Protein 1IO2 (pdb70)

Organism: Thermococcus kodakarensis (strain ATCC BAA-918 / JCM 12380 / KOD1) (NCBI:txid69014)

B-factor: mean 21.93, std 8.32, range [9.02, 53.04]

Foldseek 3Di:
DKEKAKEWDDLAFQFFWIKIKMFIADPVLQVVLVVLVLLPCPPPDLVVLVVSLVVLVVGTPWMFMDTGALVNCQVDPDDSLVVVLLVNQVRQQVIPDHGQEYEY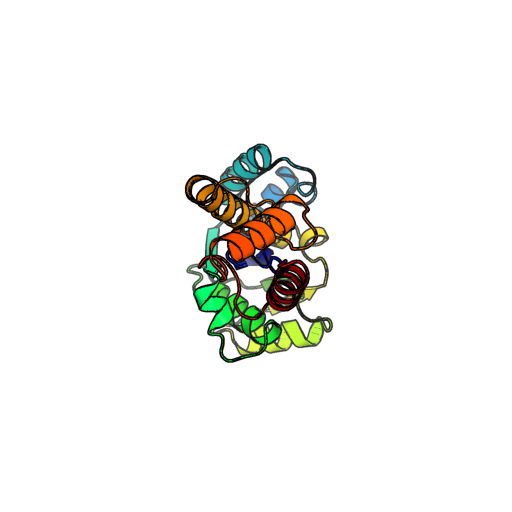AQPDPDQVVSQVSSCVSHPDHHHYGYYHCCLNPGSNNSSRVSNNHSVGQVRVVVVCVVQNQLDSRHCVGPSVLVSQLVVCLVVVDGDRRGNVPDPSNVVSSVVSVVPDD

Secondary structure (DSSP, 8-state):
-EEEEEEEE-SS-SBS-EEEEEEEEEGGGHHHHHHTTGGG-TT--HHHHHHHHHHHHTT-SEEEEEEE-HHHHHT-SS-HHHHHHHHHHHHHHH-SS--SEEEEE--SS-HHHHHHHHHHT-SS--EEEEETTHHHH-HHHHHHHHHHHHHHHHHHHHHHHHHS---SS-TTSHHHHHHHHHHHHHHSS--TTB-TT-HHHHHHHHHHHHH--

Nearest PDB structures (foldseek):
  1io2-assembly1_A  TM=1.005E+00  e=4.314E-44  Thermococcus kodakarensis KOD1
  2dfh-assembly1_A  TM=9.823E-01  e=6.594E-40  Thermococcus kodakarensis KOD1
  2dff-assembly1_A  TM=9.775E-01  e=8.800E-37  Thermococcus kodakarensis KOD1
  2dfe-assembly1_A  TM=9.301E-01  e=1.116E-36  Thermococcus kodakarensis KOD1
  1uax-assembly2_B  TM=9.636E-01  e=3.824E-30  Pyrococcus horikoshii OT3

Radius of gyration: 18.4 Å; Cα contacts (8 Å, |Δi|>4): 397; chains: 1; bounding box: 38×58×37 Å

Structure (mmCIF, N/CA/C/O backbone):
data_1IO2
#
_entry.id   1IO2
#
_cell.length_a   43.540
_cell.length_b   72.990
_cell.length_c   78.320
_cell.angle_alpha   90.00
_cell.angle_beta   90.00
_cell.angle_gamma   90.00
#
_symmetry.space_group_name_H-M   'P 21 21 21'
#
loop_
_entity.id
_entity.type
_entity.pdbx_description
1 polymer 'RIBONUCLEASE HII'
2 water water
#
loop_
_atom_site.group_PDB
_atom_site.id
_atom_site.type_symbol
_atom_site.label_atom_id
_atom_site.label_alt_id
_atom_site.label_comp_id
_atom_site.label_asym_id
_atom_site.label_entity_id
_atom_site.label_seq_id
_atom_site.pdbx_PDB_ins_code
_atom_site.Cartn_x
_atom_site.Cartn_y
_atom_site.Cartn_z
_atom_site.occupancy
_atom_site.B_iso_or_equiv
_atom_site.auth_seq_id
_atom_site.auth_comp_id
_atom_site.auth_asym_id
_atom_site.auth_atom_id
_atom_site.pdbx_PDB_model_num
ATOM 1 N N . MET A 1 1 ? -2.087 25.710 31.875 1.00 15.81 1 MET A N 1
ATOM 2 C CA . MET A 1 1 ? -1.760 24.700 32.920 1.00 15.74 1 MET A CA 1
ATOM 3 C C . MET A 1 1 ? -0.644 23.757 32.501 1.00 15.36 1 MET A C 1
ATOM 4 O O . MET A 1 1 ? -0.488 23.432 31.319 1.00 15.31 1 MET A O 1
ATOM 9 N N . LYS A 1 2 ? 0.133 23.317 33.484 1.00 14.77 2 LYS A N 1
ATOM 10 C CA . LYS A 1 2 ? 1.215 22.383 33.230 1.00 14.24 2 LYS A CA 1
ATOM 11 C C . LYS A 1 2 ? 0.735 21.037 33.758 1.00 13.76 2 LYS A C 1
ATOM 12 O O . LYS A 1 2 ? 0.294 20.925 34.912 1.00 13.72 2 LYS A O 1
ATOM 18 N N . ILE A 1 3 ? 0.801 20.022 32.907 1.00 12.99 3 ILE A N 1
ATOM 19 C CA . ILE A 1 3 ? 0.362 18.691 33.281 1.00 12.49 3 ILE A CA 1
ATOM 20 C C . ILE A 1 3 ? 1.554 17.751 33.369 1.00 12.19 3 ILE A C 1
ATOM 21 O O . ILE A 1 3 ? 2.386 17.709 32.468 1.00 12.10 3 ILE A O 1
ATOM 26 N N . ALA A 1 4 ? 1.635 16.996 34.458 1.00 11.79 4 ALA A N 1
ATOM 27 C CA . ALA A 1 4 ? 2.740 16.065 34.629 1.00 11.41 4 ALA A CA 1
ATOM 28 C C . ALA A 1 4 ? 2.279 14.613 34.627 1.00 11.25 4 ALA A C 1
ATOM 29 O O . ALA A 1 4 ? 1.146 14.303 34.999 1.00 11.06 4 ALA A O 1
ATOM 31 N N . GLY A 1 5 ? 3.172 13.737 34.182 1.00 11.15 5 GLY A N 1
ATOM 32 C CA . GLY A 1 5 ? 2.903 12.313 34.156 1.00 11.01 5 GLY A CA 1
ATOM 33 C C . GLY A 1 5 ? 4.118 11.672 34.802 1.00 11.10 5 GLY A C 1
ATOM 34 O O . GLY A 1 5 ? 5.227 12.178 34.661 1.00 10.84 5 GLY A O 1
ATOM 35 N N . ILE A 1 6 ? 3.928 10.581 35.528 1.00 11.18 6 ILE A N 1
ATOM 36 C CA . ILE A 1 6 ? 5.059 9.930 36.178 1.00 11.40 6 ILE A CA 1
ATOM 37 C C . ILE A 1 6 ? 4.812 8.439 36.248 1.00 11.64 6 ILE A C 1
ATOM 38 O O . ILE A 1 6 ? 3.721 7.997 36.613 1.00 11.48 6 ILE A O 1
ATOM 43 N N . ASP A 1 7 ? 5.829 7.667 35.874 1.00 12.13 7 ASP A N 1
ATOM 44 C CA . ASP A 1 7 ? 5.730 6.215 35.881 1.00 12.56 7 ASP A CA 1
ATOM 45 C C . ASP A 1 7 ? 7.065 5.589 36.251 1.00 12.84 7 ASP A C 1
ATOM 46 O O . ASP A 1 7 ? 8.054 6.289 36.479 1.00 12.63 7 ASP A O 1
ATOM 51 N N . GLU A 1 8 ? 7.090 4.263 36.271 1.00 13.15 8 GLU A N 1
ATOM 52 C CA . GLU A 1 8 ? 8.282 3.527 36.664 1.00 13.65 8 GLU A CA 1
ATOM 53 C C . GLU A 1 8 ? 8.542 2.316 35.786 1.00 13.72 8 GLU A C 1
ATOM 54 O O . GLU A 1 8 ? 7.608 1.688 35.283 1.00 13.78 8 GLU A O 1
ATOM 60 N N . ALA A 1 9 ? 9.820 1.992 35.619 1.00 13.71 9 ALA A N 1
ATOM 61 C CA . ALA A 1 9 ? 10.233 0.832 34.844 1.00 13.77 9 ALA A CA 1
ATOM 62 C C . ALA A 1 9 ? 11.250 0.087 35.698 1.00 13.75 9 ALA A C 1
ATOM 63 O O . ALA A 1 9 ? 11.996 0.704 36.464 1.00 13.73 9 ALA A O 1
ATOM 65 N N . GLY A 1 10 ? 11.267 -1.235 35.587 1.00 13.71 10 GLY A N 1
ATOM 66 C CA . GLY A 1 10 ? 12.213 -2.017 36.362 1.00 13.83 10 GLY A CA 1
ATOM 67 C C . GLY A 1 10 ? 11.765 -2.247 37.790 1.00 14.00 10 GLY A C 1
ATOM 68 O O . GLY A 1 10 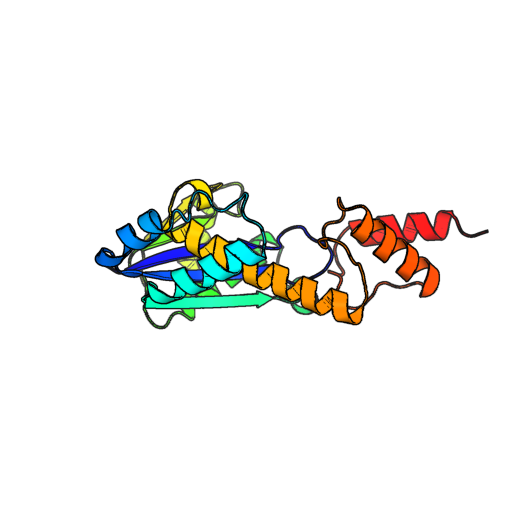? 12.555 -2.129 38.728 1.00 13.83 10 GLY A O 1
ATOM 69 N N . ARG A 1 11 ? 10.491 -2.581 37.968 1.00 14.14 11 ARG A N 1
ATOM 70 C CA . ARG A 1 11 ? 9.984 -2.824 39.304 1.00 14.40 11 ARG A CA 1
ATOM 71 C C . ARG A 1 11 ? 10.362 -4.205 39.828 1.00 14.28 11 ARG A C 1
ATOM 72 O O . ARG A 1 11 ? 10.926 -4.320 40.913 1.00 14.13 11 ARG A O 1
ATOM 80 N N . GLY A 1 12 ? 10.071 -5.242 39.045 1.00 14.19 12 GLY A N 1
ATOM 81 C CA . GLY A 1 12 ? 10.355 -6.598 39.480 1.00 14.20 12 GLY A CA 1
ATOM 82 C C . GLY A 1 12 ? 11.624 -7.320 39.046 1.00 14.20 12 GLY A C 1
ATOM 83 O O . GLY A 1 12 ? 11.816 -8.467 39.459 1.00 14.34 12 GLY A O 1
ATOM 84 N N . PRO A 1 13 ? 12.513 -6.714 38.240 1.00 14.07 13 PRO A N 1
ATOM 85 C CA . PRO A 1 13 ? 13.716 -7.465 37.856 1.00 13.92 13 PRO A CA 1
ATOM 86 C C . PRO A 1 13 ? 14.680 -7.658 39.029 1.00 13.85 13 PRO A C 1
ATOM 87 O O . PRO A 1 13 ? 14.690 -6.864 39.972 1.00 13.89 13 PRO A O 1
ATOM 91 N N . VAL A 1 14 ? 15.482 -8.718 38.971 1.00 13.72 14 VAL A N 1
ATOM 92 C CA . VAL A 1 14 ? 16.458 -8.995 40.021 1.00 13.65 14 VAL A CA 1
ATOM 93 C C . VAL A 1 14 ? 17.772 -8.281 39.681 1.00 13.58 14 VAL A C 1
ATOM 94 O O . VAL A 1 14 ? 18.584 -8.007 40.559 1.00 13.57 14 VAL A O 1
ATOM 98 N N . ILE A 1 15 ? 17.962 -7.973 38.400 1.00 13.47 15 ILE A N 1
ATOM 99 C CA . ILE A 1 15 ? 19.173 -7.281 37.945 1.00 13.34 15 ILE A CA 1
ATOM 100 C C . ILE A 1 15 ? 18.859 -5.870 37.458 1.00 13.19 15 ILE A C 1
ATOM 101 O O . ILE A 1 15 ? 17.831 -5.636 36.830 1.00 13.26 15 ILE A O 1
ATOM 106 N N . GLY A 1 16 ? 19.734 -4.921 37.756 1.00 13.10 16 GLY A N 1
ATOM 107 C CA . GLY A 1 16 ? 19.512 -3.583 37.247 1.00 12.79 16 GLY A CA 1
ATOM 108 C C . GLY A 1 16 ? 18.763 -2.563 38.070 1.00 12.49 16 GLY A C 1
ATOM 109 O O . GLY A 1 16 ? 18.170 -2.866 39.104 1.00 12.24 16 GLY A O 1
ATOM 110 N N . PRO A 1 17 ? 18.751 -1.318 37.582 1.00 12.39 17 PRO A N 1
ATOM 111 C CA . PRO A 1 17 ? 18.086 -0.211 38.256 1.00 12.31 17 PRO A CA 1
ATOM 112 C C . PRO A 1 17 ? 16.578 -0.169 38.073 1.00 12.07 17 PRO A C 1
ATOM 113 O O . PRO A 1 17 ? 16.006 -0.883 37.251 1.00 12.22 17 PRO A O 1
ATOM 117 N N . MET A 1 18 ? 15.953 0.665 38.887 1.00 11.96 18 MET A N 1
ATOM 118 C CA . MET A 1 18 ? 14.525 0.917 38.826 1.00 11.78 18 MET A CA 1
ATOM 119 C C . MET A 1 18 ? 14.585 2.349 38.335 1.00 11.62 18 MET A C 1
ATOM 120 O O . MET A 1 18 ? 15.378 3.141 38.845 1.00 11.65 18 MET A O 1
ATOM 125 N N . VAL A 1 19 ? 13.791 2.683 37.331 1.00 11.31 19 VAL A N 1
ATOM 126 C CA . VAL A 1 19 ? 13.815 4.040 36.806 1.00 10.96 19 VAL A CA 1
ATOM 127 C C . VAL A 1 19 ? 12.469 4.722 36.989 1.00 10.89 19 VAL A C 1
ATOM 128 O O . VAL A 1 19 ? 11.426 4.181 36.620 1.00 10.69 19 VAL A O 1
ATOM 132 N N . ILE A 1 20 ? 12.499 5.907 37.584 1.00 10.63 20 ILE A N 1
ATOM 133 C CA . ILE A 1 20 ? 11.280 6.671 37.789 1.00 10.59 20 ILE A CA 1
ATOM 134 C C . ILE A 1 20 ? 11.440 7.910 36.945 1.00 10.41 20 ILE A C 1
ATOM 135 O O . ILE A 1 20 ? 12.451 8.604 37.040 1.00 10.37 20 ILE A O 1
ATOM 140 N N . ALA A 1 21 ? 10.449 8.174 36.102 1.00 10.00 21 ALA A N 1
ATOM 141 C CA . ALA A 1 21 ? 10.514 9.320 35.213 1.00 9.79 21 ALA A CA 1
ATOM 142 C C . ALA A 1 21 ? 9.289 10.205 35.328 1.00 9.59 21 ALA A C 1
ATOM 143 O O . ALA A 1 21 ? 8.161 9.718 35.294 1.00 9.38 21 ALA A O 1
ATOM 145 N N . ALA A 1 22 ? 9.521 11.505 35.460 1.00 9.71 22 ALA A N 1
ATOM 146 C CA . ALA A 1 22 ? 8.436 12.477 35.557 1.00 9.99 22 ALA A CA 1
ATOM 147 C C . ALA A 1 22 ? 8.552 13.448 34.391 1.00 10.22 22 ALA A C 1
ATOM 148 O O . ALA A 1 22 ? 9.632 13.978 34.129 1.00 10.09 22 ALA A O 1
ATOM 150 N N . VAL A 1 23 ? 7.449 13.674 33.685 1.00 10.61 23 VAL A N 1
ATOM 151 C CA . VAL A 1 23 ? 7.465 14.605 32.563 1.00 11.08 23 VAL A CA 1
ATOM 152 C C . VAL A 1 23 ? 6.455 15.714 32.800 1.00 11.58 23 VAL A C 1
ATOM 153 O O . VAL A 1 23 ? 5.467 15.532 33.507 1.00 11.39 23 VAL A O 1
ATOM 157 N N . VAL A 1 24 ? 6.715 16.868 32.208 1.00 12.23 24 VAL A N 1
ATOM 158 C CA . VAL A 1 24 ? 5.811 17.998 32.342 1.00 12.92 24 VAL A CA 1
ATOM 159 C C . VAL A 1 24 ? 5.545 18.553 30.955 1.00 13.50 24 VAL A C 1
ATOM 160 O O . VAL A 1 24 ? 6.474 18.859 30.201 1.00 13.43 24 VAL A O 1
ATOM 164 N N . VAL A 1 25 ? 4.267 18.670 30.628 1.00 14.25 25 VAL A N 1
ATOM 165 C CA . VAL A 1 25 ? 3.847 19.178 29.335 1.00 15.11 25 VAL A CA 1
ATOM 166 C C . VAL A 1 25 ? 2.797 20.249 29.534 1.00 15.76 25 VAL A C 1
ATOM 167 O O . VAL A 1 25 ? 1.939 20.143 30.415 1.00 15.74 25 VAL A O 1
ATOM 171 N N . ASP A 1 26 ? 2.877 21.295 28.727 1.00 16.48 26 ASP A N 1
ATOM 172 C CA . ASP A 1 26 ? 1.889 22.348 28.809 1.00 17.39 26 ASP A CA 1
ATOM 173 C C . ASP A 1 26 ? 0.635 21.788 28.157 1.00 17.98 26 ASP A C 1
ATOM 174 O O . ASP A 1 26 ? 0.719 20.936 27.274 1.00 17.87 26 ASP A O 1
ATOM 179 N N . GLU A 1 27 ? -0.527 22.251 28.603 1.00 18.82 27 GLU A N 1
ATOM 180 C CA . GLU A 1 27 ? -1.792 21.789 28.044 1.00 19.75 27 GLU A CA 1
ATOM 181 C C . GLU A 1 27 ? -1.824 21.837 26.523 1.00 20.19 27 GLU A C 1
ATOM 182 O O . GLU A 1 27 ? -2.241 20.882 25.869 1.00 20.26 27 GLU A O 1
ATOM 188 N N . ASN A 1 28 ? -1.401 22.968 25.975 1.00 20.85 28 ASN A N 1
ATOM 189 C CA . ASN A 1 28 ? -1.401 23.178 24.533 1.00 21.45 28 ASN A CA 1
ATOM 190 C C . ASN A 1 28 ? -0.543 22.182 23.761 1.00 21.77 28 ASN A C 1
ATOM 191 O O . ASN A 1 28 ? -0.724 22.011 22.556 1.00 21.71 28 ASN A O 1
ATOM 196 N N . SER A 1 29 ? 0.388 21.528 24.450 1.00 21.98 29 SER A N 1
ATOM 197 C CA . SER A 1 29 ? 1.263 20.555 23.806 1.00 22.30 29 SER A CA 1
ATOM 198 C C . SER A 1 29 ? 0.790 19.114 23.980 1.00 22.52 29 SER A C 1
ATOM 199 O O . SER A 1 29 ? 1.392 18.190 23.437 1.00 22.55 29 SER A O 1
ATOM 202 N N . LEU A 1 30 ? -0.287 18.919 24.730 1.00 22.83 30 LEU A N 1
ATOM 203 C CA . LEU A 1 30 ? -0.816 17.577 24.943 1.00 23.20 30 LEU A CA 1
ATOM 204 C C . LEU A 1 30 ? -1.210 16.848 23.657 1.00 23.41 30 LEU A C 1
ATOM 205 O O . LEU A 1 30 ? -1.000 15.642 23.539 1.00 23.54 30 LEU A O 1
ATOM 210 N N . PRO A 1 31 ? -1.806 17.559 22.686 1.00 23.53 31 PRO A N 1
ATOM 211 C CA . PRO A 1 31 ? -2.189 16.871 21.447 1.00 23.68 31 PRO A CA 1
ATOM 212 C C . PRO A 1 31 ? -0.994 16.226 20.751 1.00 23.75 31 PRO A C 1
ATOM 213 O O . PRO A 1 31 ? -1.139 15.234 20.037 1.00 23.75 31 PRO A O 1
ATOM 217 N N . LYS A 1 32 ? 0.185 16.799 20.967 1.00 23.96 32 LYS A N 1
ATOM 218 C CA . LYS A 1 32 ? 1.412 16.284 20.369 1.00 24.14 32 LYS A CA 1
ATOM 219 C C . LYS A 1 32 ? 1.708 14.861 20.827 1.00 24.26 32 LYS A C 1
ATOM 220 O O . LYS A 1 32 ? 2.203 14.045 20.053 1.00 24.29 32 LYS A O 1
ATOM 226 N N . LEU A 1 33 ? 1.398 14.567 22.086 1.00 24.34 33 LEU A N 1
ATOM 227 C CA . LEU A 1 33 ? 1.634 13.240 22.635 1.00 24.51 33 LEU A CA 1
ATOM 228 C C . LEU A 1 33 ? 0.713 12.234 21.964 1.00 24.72 33 LEU A C 1
ATOM 229 O O . LEU A 1 33 ? 1.062 11.062 21.809 1.00 24.71 33 LEU A O 1
ATOM 234 N N . GLU A 1 34 ? -0.471 12.697 21.576 1.00 24.87 34 GLU A N 1
ATOM 235 C CA . GLU A 1 34 ? -1.428 11.836 20.900 1.00 25.06 34 GLU A CA 1
ATOM 236 C C . GLU A 1 34 ? -0.911 11.633 19.479 1.00 25.17 34 GLU A C 1
ATOM 237 O O . GLU A 1 34 ? -0.948 10.529 18.944 1.00 25.29 34 GLU A O 1
ATOM 239 N N . GLU A 1 35 ? -0.419 12.712 18.880 1.00 25.29 35 GLU A N 1
ATOM 240 C CA . GLU A 1 35 ? 0.138 12.664 17.531 1.00 25.33 35 GLU A CA 1
ATOM 241 C C . GLU A 1 35 ? 1.263 11.635 17.470 1.00 25.14 35 GLU A C 1
ATOM 242 O O . GLU A 1 35 ? 1.448 10.962 16.459 1.00 25.18 35 GLU A O 1
ATOM 248 N N . LEU A 1 36 ? 2.009 11.519 18.565 1.00 24.82 36 LEU A N 1
ATOM 249 C CA . LEU A 1 36 ? 3.113 10.573 18.647 1.00 24.47 36 LEU A CA 1
ATOM 250 C C . LEU A 1 36 ? 2.640 9.160 18.977 1.00 24.28 36 LEU A C 1
ATOM 251 O O . LEU A 1 36 ? 3.428 8.217 18.960 1.00 24.13 36 LEU A O 1
ATOM 256 N N . LYS A 1 37 ? 1.355 9.019 19.287 1.00 24.07 37 LYS A N 1
ATOM 257 C CA . LYS A 1 37 ? 0.786 7.716 19.605 1.00 24.01 37 LYS A CA 1
ATOM 258 C C . LYS A 1 37 ? 1.532 7.026 20.740 1.00 23.99 37 LYS A C 1
ATOM 259 O O . LYS A 1 37 ? 1.755 5.818 20.701 1.00 23.97 37 LYS A O 1
ATOM 261 N N . VAL A 1 38 ? 1.909 7.797 21.756 1.00 23.91 38 VAL A N 1
ATOM 262 C CA . VAL A 1 38 ? 2.629 7.254 22.901 1.00 23.87 38 VAL A CA 1
ATOM 263 C C . VAL A 1 38 ? 1.883 6.099 23.568 1.00 23.96 38 VAL A C 1
ATOM 264 O O . VAL A 1 38 ? 2.499 5.183 24.107 1.00 23.96 38 VAL A O 1
ATOM 268 N N . ARG A 1 39 ? 0.556 6.140 23.530 1.00 24.15 39 ARG A N 1
ATOM 269 C CA . ARG A 1 39 ? -0.250 5.092 24.148 1.00 24.30 39 ARG A CA 1
ATOM 270 C C . ARG A 1 39 ? -0.088 3.731 23.468 1.00 24.42 39 ARG A C 1
ATOM 271 O O . ARG A 1 39 ? -0.254 2.691 24.105 1.00 24.47 39 ARG A O 1
ATOM 273 N N . ASP A 1 40 ? 0.236 3.737 22.178 1.00 24.59 40 ASP A N 1
ATOM 274 C CA . ASP A 1 40 ? 0.413 2.493 21.427 1.00 24.63 40 ASP A CA 1
ATOM 275 C C . ASP A 1 40 ? 1.888 2.229 21.155 1.00 24.71 40 ASP A C 1
ATOM 276 O O . ASP A 1 40 ? 2.283 1.979 20.014 1.00 24.79 40 ASP A O 1
ATOM 278 N N . SER A 1 41 ? 2.698 2.271 22.209 1.00 24.54 41 SER A N 1
ATOM 279 C CA . SER A 1 41 ? 4.133 2.072 22.077 1.00 24.45 41 SER A CA 1
ATOM 280 C C . SER A 1 41 ? 4.658 0.841 22.808 1.00 24.31 41 SER A C 1
ATOM 281 O O . SER A 1 41 ? 5.859 0.579 22.804 1.00 24.36 41 SER A O 1
ATOM 284 N N . LYS A 1 42 ? 3.766 0.084 23.433 1.00 24.15 42 LYS A N 1
ATOM 285 C CA . LYS A 1 42 ? 4.176 -1.100 24.177 1.00 23.94 42 LYS A CA 1
ATOM 286 C C . LYS A 1 42 ? 4.786 -2.198 23.313 1.00 23.72 42 LYS A C 1
ATOM 287 O O . LYS A 1 42 ? 5.667 -2.929 23.763 1.00 23.62 42 LYS A O 1
ATOM 293 N N . LYS A 1 43 ? 4.330 -2.302 22.069 1.00 23.41 43 LYS A N 1
ATOM 294 C CA . LYS A 1 43 ? 4.828 -3.326 21.158 1.00 23.08 43 LYS A CA 1
ATOM 295 C C . LYS A 1 43 ? 6.092 -2.921 20.396 1.00 22.80 43 LYS A C 1
ATOM 296 O O . LYS A 1 43 ? 6.700 -3.749 19.719 1.00 22.81 43 LYS A O 1
ATOM 298 N N . LEU A 1 44 ? 6.487 -1.656 20.513 1.00 22.34 44 LEU A N 1
ATOM 299 C CA . LEU A 1 44 ? 7.662 -1.159 19.807 1.00 21.85 44 LEU A CA 1
ATOM 300 C C . LEU A 1 44 ? 8.956 -1.821 20.245 1.00 21.62 44 LEU A C 1
ATOM 301 O O . LEU A 1 44 ? 9.087 -2.265 21.385 1.00 21.64 44 LEU A O 1
ATOM 306 N N . THR A 1 45 ? 9.909 -1.891 19.320 1.00 21.26 45 THR A N 1
ATOM 307 C CA . THR A 1 45 ? 11.217 -2.457 19.608 1.00 20.92 45 THR A CA 1
ATOM 308 C C . THR A 1 45 ? 11.979 -1.351 20.333 1.00 20.79 45 THR A C 1
ATOM 309 O O . THR A 1 45 ? 11.647 -0.175 20.195 1.00 20.59 45 THR A O 1
ATOM 313 N N . PRO A 1 46 ? 13.009 -1.712 21.113 1.00 20.75 46 PRO A N 1
ATOM 314 C CA . PRO A 1 46 ? 13.784 -0.695 21.836 1.00 20.60 46 PRO A CA 1
ATOM 315 C C . PRO A 1 46 ? 14.347 0.427 20.956 1.00 20.44 46 PRO A C 1
ATOM 316 O O . PRO A 1 46 ? 14.402 1.582 21.380 1.00 20.28 46 PRO A O 1
ATOM 320 N N . LYS A 1 47 ? 14.763 0.095 19.736 1.00 20.16 47 LYS A N 1
ATOM 321 C CA . LYS A 1 47 ? 15.304 1.107 18.834 1.00 20.02 47 LYS A CA 1
ATOM 322 C C . LYS A 1 47 ? 14.227 2.084 18.359 1.00 19.81 47 LYS A C 1
ATOM 323 O O . LYS A 1 47 ? 14.471 3.286 18.244 1.00 19.64 47 LYS A O 1
ATOM 329 N N . ARG A 1 48 ? 13.032 1.575 18.088 1.00 19.67 48 ARG A N 1
ATOM 330 C CA . ARG A 1 48 ? 11.954 2.441 17.640 1.00 19.62 48 ARG A CA 1
ATOM 331 C C . ARG A 1 48 ? 11.505 3.322 18.804 1.00 19.49 48 ARG A C 1
ATOM 332 O O . ARG A 1 48 ? 11.190 4.495 18.618 1.00 19.26 48 ARG A O 1
ATOM 340 N N . ARG A 1 49 ? 11.485 2.760 20.007 1.00 19.34 49 ARG A N 1
ATOM 341 C CA . ARG A 1 49 ? 11.064 3.536 21.166 1.00 19.42 49 ARG A CA 1
ATOM 342 C C . ARG A 1 49 ? 12.092 4.613 21.476 1.00 19.19 49 ARG A C 1
ATOM 343 O O . ARG A 1 49 ? 11.740 5.685 21.948 1.00 19.15 49 ARG A O 1
ATOM 351 N N . GLU A 1 50 ? 13.363 4.332 21.203 1.00 18.97 50 GLU A N 1
ATOM 352 C CA . GLU A 1 50 ? 14.398 5.319 21.461 1.00 18.90 50 GLU A CA 1
ATOM 353 C C . GLU A 1 50 ? 14.113 6.529 20.570 1.00 18.66 50 GLU A C 1
ATOM 354 O O . GLU A 1 50 ? 14.290 7.675 20.986 1.00 18.51 50 GLU A O 1
ATOM 360 N N . LYS A 1 51 ? 13.658 6.272 19.344 1.00 18.30 51 LYS A N 1
ATOM 361 C CA . LYS A 1 51 ? 13.333 7.358 18.438 1.00 18.16 51 LYS A CA 1
ATOM 362 C C . LYS A 1 51 ? 12.136 8.116 18.998 1.00 17.99 51 LYS A C 1
ATOM 363 O O . LYS A 1 51 ? 12.109 9.344 18.971 1.00 17.97 51 LYS A O 1
ATOM 369 N N . LEU A 1 52 ? 11.153 7.379 19.509 1.00 17.82 52 LEU A N 1
ATOM 370 C CA . LEU A 1 52 ? 9.956 7.988 20.094 1.00 17.70 52 LEU A CA 1
ATOM 371 C C . LEU A 1 52 ? 10.412 8.839 21.288 1.00 17.59 52 LEU A C 1
ATOM 372 O O . LEU A 1 52 ? 10.004 9.988 21.451 1.00 17.68 52 LEU A O 1
ATOM 377 N N . PHE A 1 53 ? 11.257 8.245 22.119 1.00 17.47 53 PHE A N 1
ATOM 378 C CA . PHE A 1 53 ? 11.835 8.896 23.291 1.00 17.33 53 PHE A CA 1
ATOM 379 C C . PHE A 1 53 ? 12.348 10.291 22.915 1.00 17.40 53 PHE A C 1
ATOM 380 O O . PHE A 1 53 ? 11.964 11.298 23.515 1.00 17.22 53 PHE A O 1
ATOM 388 N N . ASN A 1 54 ? 13.215 10.344 21.908 1.00 17.42 54 ASN A N 1
ATOM 389 C CA . ASN A 1 54 ? 13.779 11.612 21.484 1.00 17.60 54 ASN A CA 1
ATOM 390 C C . ASN A 1 54 ? 12.715 12.582 20.995 1.00 17.64 54 ASN A C 1
ATOM 391 O O . ASN A 1 54 ? 12.827 13.786 21.220 1.00 17.66 54 ASN A O 1
ATOM 396 N N . GLU A 1 55 ? 11.678 12.059 20.344 1.00 17.60 55 GLU A N 1
ATOM 397 C CA . GLU A 1 55 ? 10.582 12.889 19.858 1.00 17.74 55 GLU A CA 1
ATOM 398 C C . GLU A 1 55 ? 9.796 13.479 21.031 1.00 17.49 55 GLU A C 1
ATOM 399 O O . GLU A 1 55 ? 9.405 14.647 21.015 1.00 17.39 55 GLU A O 1
ATOM 405 N N . ILE A 1 56 ? 9.561 12.657 22.046 1.00 17.06 56 ILE A N 1
ATOM 406 C CA . ILE A 1 56 ? 8.827 13.101 23.223 1.00 16.74 56 ILE A CA 1
ATOM 407 C C . ILE A 1 56 ? 9.566 14.252 23.890 1.00 16.66 56 ILE A C 1
ATOM 408 O O . ILE A 1 56 ? 8.964 15.255 24.255 1.00 16.57 56 ILE A O 1
ATOM 413 N N . LEU A 1 57 ? 10.880 14.111 24.030 1.00 16.72 57 LEU A N 1
ATOM 414 C CA . LEU A 1 57 ? 11.676 15.150 24.667 1.00 16.76 57 LEU A CA 1
ATOM 415 C C . LEU A 1 57 ? 11.481 16.502 24.007 1.00 16.68 57 LEU A C 1
ATOM 416 O O . LEU A 1 57 ? 11.582 17.529 24.664 1.00 16.70 57 LEU A O 1
ATOM 421 N N . GLY A 1 58 ? 11.184 16.494 22.711 1.00 16.67 58 GLY A N 1
ATOM 422 C CA . GLY A 1 58 ? 10.998 17.738 21.986 1.00 16.52 58 GLY A CA 1
ATOM 423 C C . GLY A 1 58 ? 9.723 18.506 22.275 1.00 16.41 58 GLY A C 1
ATOM 424 O O . GLY A 1 58 ? 9.615 19.676 21.912 1.00 16.49 58 GLY A O 1
ATOM 425 N N . VAL A 1 59 ? 8.757 17.868 22.927 1.00 16.09 59 VAL A N 1
ATOM 426 C CA . VAL A 1 59 ? 7.504 18.541 23.229 1.00 15.89 59 VAL A CA 1
ATOM 427 C C . VAL A 1 59 ? 7.294 18.782 24.722 1.00 15.42 59 VAL A C 1
ATOM 428 O O . VAL A 1 59 ? 6.351 19.465 25.120 1.00 15.46 59 VAL A O 1
ATOM 432 N N . LEU A 1 60 ? 8.182 18.234 25.544 1.00 14.85 60 LEU A N 1
ATOM 433 C CA . LEU A 1 60 ? 8.079 18.391 26.992 1.00 14.27 60 LEU A CA 1
ATOM 434 C C . LEU A 1 60 ? 8.624 19.736 27.474 1.00 13.89 60 LEU A C 1
ATOM 435 O O . LEU A 1 60 ? 9.591 20.255 26.918 1.00 13.91 60 LEU A O 1
ATOM 440 N N . ASP A 1 61 ? 7.997 20.303 28.503 1.00 13.43 61 ASP A N 1
ATOM 441 C CA . ASP A 1 61 ? 8.479 21.557 29.083 1.00 13.01 61 ASP A CA 1
ATOM 442 C C . ASP A 1 61 ? 9.622 21.233 30.035 1.00 12.65 61 ASP A C 1
ATOM 443 O O . ASP A 1 61 ? 10.534 22.036 30.228 1.00 12.58 61 ASP A O 1
ATOM 448 N N . ASP A 1 62 ? 9.567 20.044 30.626 1.00 12.25 62 ASP A N 1
ATOM 449 C CA . ASP A 1 62 ? 10.575 19.638 31.601 1.00 12.04 62 ASP A CA 1
ATOM 450 C C . ASP A 1 62 ? 10.401 18.149 31.883 1.00 11.87 62 ASP A C 1
ATOM 451 O O . ASP A 1 62 ? 9.367 17.565 31.550 1.00 11.88 62 ASP A O 1
ATOM 456 N N . TYR A 1 63 ? 11.423 17.534 32.468 1.00 11.71 63 TYR A N 1
ATOM 457 C CA . TYR A 1 63 ? 11.361 16.122 32.820 1.00 11.57 63 TYR A CA 1
ATOM 458 C C . TYR A 1 63 ? 12.499 15.750 33.763 1.00 11.41 63 TYR A C 1
ATOM 459 O O . TYR A 1 63 ? 13.543 16.405 33.798 1.00 11.24 63 TYR A O 1
ATOM 468 N N . VAL A 1 64 ? 12.278 14.702 34.543 1.00 11.08 64 VAL A N 1
ATOM 469 C CA . VAL A 1 64 ? 13.288 14.212 35.469 1.00 10.87 64 VAL A CA 1
ATOM 470 C C . VAL A 1 64 ? 13.272 12.697 35.376 1.00 10.76 64 VAL A C 1
ATOM 471 O O . VAL A 1 64 ? 12.208 12.078 35.376 1.00 10.55 64 VAL A O 1
ATOM 475 N N . ILE A 1 65 ? 14.455 12.107 35.274 1.00 10.75 65 ILE A N 1
ATOM 476 C CA . ILE A 1 65 ? 14.574 10.664 35.202 1.00 10.73 65 ILE A CA 1
ATOM 477 C C . ILE A 1 65 ? 15.523 10.233 36.312 1.00 10.86 65 ILE A C 1
ATOM 478 O O . ILE A 1 65 ? 16.678 10.654 36.344 1.00 10.49 65 ILE A O 1
ATOM 483 N N . LEU A 1 66 ? 15.030 9.409 37.228 1.00 11.23 66 LEU A N 1
ATOM 484 C CA . LEU A 1 66 ? 15.873 8.931 38.313 1.00 11.67 66 LEU A CA 1
ATOM 485 C C . LEU A 1 66 ? 16.186 7.463 38.109 1.00 11.91 66 LEU A C 1
ATOM 486 O O . LEU A 1 66 ? 15.290 6.618 38.137 1.00 11.67 66 LEU A O 1
ATOM 491 N N . GLU A 1 67 ? 17.464 7.168 37.891 1.00 12.23 67 GLU A N 1
ATOM 492 C CA . GLU A 1 67 ? 17.913 5.794 37.703 1.00 12.59 67 GLU A CA 1
ATOM 493 C C . GLU A 1 67 ? 18.441 5.312 39.048 1.00 12.79 67 GLU A C 1
ATOM 494 O O . GLU A 1 67 ? 19.531 5.699 39.469 1.00 12.67 67 GLU A O 1
ATOM 500 N N . LEU A 1 68 ? 17.658 4.475 39.719 1.00 13.12 68 LEU A N 1
ATOM 501 C CA . LEU A 1 68 ? 18.032 3.947 41.034 1.00 13.47 68 LEU A CA 1
ATOM 502 C C . LEU A 1 68 ? 18.706 2.573 40.899 1.00 13.74 68 LEU A C 1
ATOM 503 O O . LEU A 1 68 ? 18.051 1.574 40.597 1.00 13.38 68 LEU A O 1
ATOM 508 N N . PRO A 1 69 ? 20.027 2.510 41.124 1.00 14.35 69 PRO A N 1
ATOM 509 C CA . PRO A 1 69 ? 20.771 1.250 41.018 1.00 14.80 69 PRO A CA 1
ATOM 510 C C . PRO A 1 69 ? 20.447 0.234 42.110 1.00 15.32 69 PRO A C 1
ATOM 511 O O . PRO A 1 69 ? 19.924 0.582 43.167 1.00 15.18 69 PRO A O 1
ATOM 515 N N . PRO A 1 70 ? 20.761 -1.047 41.858 1.00 15.96 70 PRO A N 1
ATOM 516 C CA . PRO A 1 70 ? 20.517 -2.135 42.807 1.00 16.39 70 PRO A CA 1
ATOM 517 C C . PRO A 1 70 ? 21.116 -1.900 44.187 1.00 16.90 70 PRO A C 1
ATOM 518 O O . PRO A 1 70 ? 20.653 -2.475 45.171 1.00 17.05 70 PRO A O 1
ATOM 522 N N . ASP A 1 71 ? 22.139 -1.054 44.269 1.00 17.40 71 ASP A N 1
ATOM 523 C CA . ASP A 1 71 ? 22.755 -0.750 45.560 1.00 18.05 71 ASP A CA 1
ATOM 524 C C . ASP A 1 71 ? 21.813 0.135 46.365 1.00 17.91 71 ASP A C 1
ATOM 525 O O . ASP A 1 71 ? 21.615 -0.074 47.558 1.00 18.04 71 ASP A O 1
ATOM 530 N N . VAL A 1 72 ? 21.244 1.130 45.694 1.00 17.87 72 VAL A N 1
ATOM 531 C CA . VAL A 1 72 ? 20.325 2.070 46.319 1.00 17.72 72 VAL A CA 1
ATOM 532 C C . VAL A 1 72 ? 19.030 1.384 46.730 1.00 17.74 72 VAL A C 1
ATOM 533 O O . VAL A 1 72 ? 18.524 1.603 47.829 1.00 17.60 72 VAL A O 1
ATOM 537 N N . ILE A 1 73 ? 18.500 0.547 45.847 1.00 17.84 73 ILE A N 1
ATOM 538 C CA . ILE A 1 73 ? 17.268 -0.169 46.136 1.00 17.98 73 ILE A CA 1
ATOM 539 C C . ILE A 1 73 ? 17.479 -1.056 47.358 1.00 18.20 73 ILE A C 1
ATOM 540 O O . ILE A 1 73 ? 16.652 -1.079 48.268 1.00 18.01 73 ILE A O 1
ATOM 545 N N . GLY A 1 74 ? 18.605 -1.768 47.369 1.00 18.43 74 GLY A N 1
ATOM 546 C CA . GLY A 1 74 ? 18.923 -2.666 48.464 1.00 18.90 74 GLY A CA 1
ATOM 547 C C . GLY A 1 74 ? 19.203 -2.028 49.812 1.00 19.15 74 GLY A C 1
ATOM 548 O O . GLY A 1 74 ? 19.063 -2.683 50.847 1.00 19.33 74 GLY A O 1
ATOM 549 N N . SER A 1 75 ? 19.602 -0.762 49.817 1.00 19.39 75 SER A N 1
ATOM 550 C CA . SER A 1 75 ? 19.900 -0.066 51.066 1.00 19.69 75 SER A CA 1
ATOM 551 C C . SER A 1 75 ? 18.714 0.757 51.562 1.00 19.83 75 SER A C 1
ATOM 552 O O . SER A 1 75 ? 18.826 1.480 52.552 1.00 19.80 75 SER A O 1
ATOM 555 N N . ARG A 1 76 ? 17.582 0.633 50.874 1.00 19.99 76 ARG A N 1
ATOM 556 C CA . ARG A 1 76 ? 16.368 1.368 51.225 1.00 20.16 76 ARG A CA 1
ATOM 557 C C . ARG A 1 76 ? 16.005 1.207 52.708 1.00 20.14 76 ARG A C 1
ATOM 558 O O . ARG A 1 76 ? 16.297 0.182 53.315 1.00 20.03 76 ARG A O 1
ATOM 566 N N . GLU A 1 77 ? 15.355 2.221 53.271 1.00 20.11 77 GLU A N 1
ATOM 567 C CA . GLU A 1 77 ? 14.931 2.190 54.672 1.00 20.18 77 GLU A CA 1
ATOM 568 C C . GLU A 1 77 ? 13.512 1.649 54.825 1.00 19.82 77 GLU A C 1
ATOM 569 O O . GLU A 1 77 ? 13.129 1.180 55.900 1.00 19.77 77 GLU A O 1
ATOM 575 N N . GLY A 1 78 ? 12.729 1.713 53.752 1.00 19.49 78 GLY A N 1
ATOM 576 C CA . GLY A 1 78 ? 11.356 1.248 53.829 1.00 18.96 78 GLY A CA 1
ATOM 577 C C . GLY A 1 78 ? 11.026 0.060 52.953 1.00 18.70 78 GLY A C 1
ATOM 578 O O . GLY A 1 78 ? 11.912 -0.612 52.432 1.00 18.65 78 GLY A O 1
ATOM 579 N N . THR A 1 79 ? 9.737 -0.217 52.814 1.00 18.40 79 THR A N 1
ATOM 580 C CA . THR A 1 79 ? 9.287 -1.314 51.969 1.00 18.19 79 THR A CA 1
ATOM 581 C C . THR A 1 79 ? 9.526 -0.837 50.542 1.00 18.14 79 THR A C 1
ATOM 582 O O . THR A 1 79 ? 9.825 0.336 50.325 1.00 18.04 79 THR A O 1
ATOM 586 N N . LEU A 1 80 ? 9.400 -1.732 49.571 1.00 18.03 80 LEU A N 1
ATOM 587 C CA . LEU A 1 80 ? 9.595 -1.328 48.189 1.00 18.01 80 LEU A CA 1
ATOM 588 C C . LEU A 1 80 ? 8.500 -0.318 47.821 1.00 17.82 80 LEU A C 1
ATOM 589 O O . LEU A 1 80 ? 8.754 0.633 47.086 1.00 17.69 80 LEU A O 1
ATOM 594 N N . ASN A 1 81 ? 7.288 -0.520 48.339 1.00 17.69 81 ASN A N 1
ATOM 595 C CA . ASN A 1 81 ? 6.187 0.403 48.055 1.00 17.55 81 ASN A CA 1
ATOM 596 C C . ASN A 1 81 ? 6.526 1.798 48.569 1.00 17.11 81 ASN A C 1
ATOM 597 O O . ASN A 1 81 ? 6.353 2.788 47.859 1.00 16.95 81 ASN A O 1
ATOM 602 N N . GLU A 1 82 ? 7.009 1.873 49.804 1.00 16.62 82 GLU A N 1
ATOM 603 C CA . GLU A 1 82 ? 7.390 3.154 50.386 1.00 16.31 82 GLU A CA 1
ATOM 604 C C . GLU A 1 82 ? 8.527 3.767 49.568 1.00 15.95 82 GLU A C 1
ATOM 605 O O . GLU A 1 82 ? 8.593 4.979 49.399 1.00 15.76 82 GLU A O 1
ATOM 611 N N . PHE A 1 83 ? 9.427 2.915 49.082 1.00 15.72 83 PHE A N 1
ATOM 612 C CA . PHE A 1 83 ? 10.569 3.354 48.281 1.00 15.57 83 PHE A CA 1
ATOM 613 C C . PHE A 1 83 ? 10.062 4.018 46.998 1.00 15.46 83 PHE A C 1
ATOM 614 O O . PHE A 1 83 ? 10.536 5.083 46.600 1.00 15.25 83 PHE A O 1
ATOM 622 N N . GLU A 1 84 ? 9.084 3.384 46.362 1.00 15.57 84 GLU A N 1
ATOM 623 C CA . GLU A 1 84 ? 8.515 3.913 45.133 1.00 15.69 84 GLU A CA 1
ATOM 624 C C . GLU A 1 84 ? 7.847 5.264 45.373 1.00 15.53 84 GLU A C 1
ATOM 625 O O . GLU A 1 84 ? 8.107 6.225 44.654 1.00 15.45 84 GLU A O 1
ATOM 631 N N . VAL A 1 85 ? 6.997 5.336 46.393 1.00 15.39 85 VAL A N 1
ATOM 632 C CA . VAL A 1 85 ? 6.315 6.578 46.741 1.00 15.32 85 VAL A CA 1
ATOM 633 C C . VAL A 1 85 ? 7.335 7.688 46.973 1.00 15.00 85 VAL A C 1
ATOM 634 O O . VAL A 1 85 ? 7.226 8.782 46.418 1.00 15.07 85 VAL A O 1
ATOM 638 N N . GLU A 1 86 ? 8.323 7.383 47.806 1.00 14.79 86 GLU A N 1
ATOM 639 C CA . GLU A 1 86 ? 9.391 8.310 48.163 1.00 14.56 86 GLU A CA 1
ATOM 640 C C . GLU A 1 86 ? 10.096 8.880 46.936 1.00 13.94 86 GLU A C 1
ATOM 641 O O . GLU A 1 86 ? 10.330 10.084 46.841 1.00 14.01 86 GLU A O 1
ATOM 647 N N . ASN A 1 87 ? 10.429 8.015 45.992 1.00 13.15 87 ASN A N 1
ATOM 648 C CA . ASN A 1 87 ? 11.126 8.464 44.803 1.00 12.56 87 ASN A CA 1
ATOM 649 C C . ASN A 1 87 ? 10.245 9.129 43.749 1.00 11.99 87 ASN A C 1
ATOM 650 O O . ASN A 1 87 ? 10.734 9.938 42.966 1.00 11.76 87 ASN A O 1
ATOM 655 N N . PHE A 1 88 ? 8.955 8.799 43.723 1.00 11.48 88 PHE A N 1
ATOM 656 C CA . PHE A 1 88 ? 8.054 9.472 42.789 1.00 11.09 88 PHE A CA 1
ATOM 657 C C . PHE A 1 88 ? 8.078 10.923 43.260 1.00 10.85 88 PHE A C 1
ATOM 658 O O . PHE A 1 88 ? 8.228 11.840 42.466 1.00 10.73 88 PHE A O 1
ATOM 666 N N . ALA A 1 89 ? 7.943 11.111 44.574 1.00 10.74 89 ALA A N 1
ATOM 667 C CA . ALA A 1 89 ? 7.950 12.443 45.177 1.00 10.53 89 ALA A CA 1
ATOM 668 C C . ALA A 1 89 ? 9.246 13.200 44.877 1.00 10.58 89 ALA A C 1
ATOM 669 O O . ALA A 1 89 ? 9.207 14.373 44.514 1.00 10.62 89 ALA A O 1
ATOM 671 N N . LYS A 1 90 ? 10.390 12.536 45.032 1.00 10.46 90 LYS A N 1
ATOM 672 C CA . LYS A 1 90 ? 11.676 13.171 44.754 1.00 10.35 90 LYS A CA 1
ATOM 673 C C . LYS A 1 90 ? 11.760 13.644 43.304 1.00 10.11 90 LYS A C 1
ATOM 674 O O . LYS A 1 90 ? 12.277 14.726 43.026 1.00 10.10 90 LYS A O 1
ATOM 680 N N . ALA A 1 91 ? 11.255 12.833 42.380 1.00 9.92 91 ALA A N 1
ATOM 681 C CA . ALA A 1 91 ? 11.290 13.191 40.966 1.00 9.65 91 ALA A CA 1
ATOM 682 C C . ALA A 1 91 ? 10.441 14.428 40.711 1.00 9.50 91 ALA A C 1
ATOM 683 O O . ALA A 1 91 ? 10.881 15.368 40.053 1.00 9.30 91 ALA A O 1
ATOM 685 N N . LEU A 1 92 ? 9.222 14.428 41.242 1.00 9.45 92 LEU A N 1
ATOM 686 C CA . LEU A 1 92 ? 8.325 15.558 41.057 1.00 9.51 92 LEU A CA 1
ATOM 687 C C . LEU A 1 92 ? 8.870 16.814 41.729 1.00 9.77 92 LEU A C 1
ATOM 688 O O . LEU A 1 92 ? 8.816 17.905 41.154 1.00 9.86 92 LEU A O 1
ATOM 693 N N . ASN A 1 93 ? 9.411 16.661 42.936 1.00 9.88 93 ASN A N 1
ATOM 694 C CA . ASN A 1 93 ? 9.952 17.803 43.671 1.00 10.25 93 ASN A CA 1
ATOM 695 C C . ASN A 1 93 ? 11.198 18.383 43.016 1.00 10.47 93 ASN A C 1
ATOM 696 O O . ASN A 1 93 ? 11.553 19.539 43.259 1.00 10.64 93 ASN A O 1
ATOM 701 N N . SER A 1 94 ? 11.869 17.580 42.195 1.00 10.69 94 SER A N 1
ATOM 702 C CA . SER A 1 94 ? 13.076 18.041 41.517 1.00 10.96 94 SER A CA 1
ATOM 703 C C . SER A 1 94 ? 12.756 18.844 40.255 1.00 11.42 94 SER A C 1
ATOM 704 O O . SER A 1 94 ? 13.618 19.550 39.725 1.00 11.51 94 SER A O 1
ATOM 707 N N . LEU A 1 95 ? 11.520 18.733 39.772 1.00 11.71 95 LEU A N 1
ATOM 708 C CA . LEU A 1 95 ? 11.109 19.454 38.567 1.00 12.30 95 LEU A CA 1
ATOM 709 C C . LEU A 1 95 ? 11.320 20.961 38.664 1.00 12.53 95 LEU A C 1
ATOM 710 O O . LEU A 1 95 ? 11.110 21.563 39.711 1.00 12.57 95 LEU A O 1
ATOM 715 N N . LYS A 1 96 ? 11.750 21.550 37.554 1.00 12.84 96 LYS A N 1
ATOM 716 C CA . LYS A 1 96 ? 11.988 22.986 37.443 1.00 13.36 96 LYS A CA 1
ATOM 717 C C . LYS A 1 96 ? 10.645 23.668 37.164 1.00 13.22 96 LYS A C 1
ATOM 718 O O . LYS A 1 96 ? 10.358 24.759 37.661 1.00 13.22 96 LYS A O 1
ATOM 724 N N . VAL A 1 97 ? 9.830 23.017 36.348 1.00 13.11 97 VAL A N 1
ATOM 725 C CA . VAL A 1 97 ? 8.511 23.531 36.010 1.00 13.10 97 VAL A CA 1
ATOM 726 C C . VAL A 1 97 ? 7.529 22.706 36.828 1.00 13.28 97 VAL A C 1
ATOM 727 O O . VAL A 1 97 ? 7.355 21.516 36.572 1.00 13.37 97 VAL A O 1
ATOM 731 N N . LYS A 1 98 ? 6.894 23.328 37.818 1.00 13.33 98 LYS A N 1
ATOM 732 C CA . LYS A 1 98 ? 5.958 22.598 38.662 1.00 13.52 98 LYS A CA 1
ATOM 733 C C . LYS A 1 98 ? 4.626 22.351 37.969 1.00 13.42 98 LYS A C 1
ATOM 734 O O . LYS A 1 98 ? 4.018 23.263 37.398 1.00 13.55 98 LYS A O 1
ATOM 740 N N . PRO A 1 99 ? 4.155 21.101 38.002 1.00 13.27 99 PRO A N 1
ATOM 741 C CA . PRO A 1 99 ? 2.879 20.776 37.365 1.00 13.09 99 PRO A CA 1
ATOM 742 C C . PRO A 1 99 ? 1.697 21.189 38.245 1.00 12.94 99 PRO A C 1
ATOM 743 O O . PRO A 1 99 ? 1.801 21.175 39.471 1.00 12.86 99 PRO A O 1
ATOM 747 N N . ASP A 1 100 ? 0.584 21.565 37.620 1.00 12.81 100 ASP A N 1
ATOM 748 C CA . ASP A 1 100 ? -0.617 21.939 38.362 1.00 12.78 100 ASP A CA 1
ATOM 749 C C . ASP A 1 100 ? -1.377 20.665 38.699 1.00 12.57 100 ASP A C 1
ATOM 750 O O . ASP A 1 100 ? -2.017 20.566 39.745 1.00 12.37 100 ASP A O 1
ATOM 755 N N . VAL A 1 101 ? -1.317 19.704 37.781 1.00 12.30 101 VAL A N 1
ATOM 756 C CA . VAL A 1 101 ? -1.991 18.421 37.941 1.00 12.12 101 VAL A CA 1
ATOM 757 C C . VAL A 1 101 ? -1.009 17.300 37.599 1.00 12.10 101 VAL A C 1
ATOM 758 O O . VAL A 1 101 ? -0.303 17.359 36.597 1.00 11.95 101 VAL A O 1
ATOM 762 N N . ILE A 1 102 ? -0.983 16.279 38.443 1.00 12.04 102 ILE A N 1
ATOM 763 C CA . ILE A 1 102 ? -0.095 15.145 38.267 1.00 12.07 102 ILE A CA 1
ATOM 764 C C . ILE A 1 102 ? -0.855 13.841 38.052 1.00 12.28 102 ILE A C 1
ATOM 765 O O . ILE A 1 102 ? -1.740 13.496 38.836 1.00 12.00 102 ILE A O 1
ATOM 770 N N . TYR A 1 103 ? -0.508 13.119 36.991 1.00 12.65 103 TYR A N 1
ATOM 771 C CA . TYR A 1 103 ? -1.132 11.827 36.722 1.00 13.46 103 TYR A CA 1
ATOM 772 C C . TYR A 1 103 ? -0.075 10.764 36.963 1.00 14.24 103 TYR A C 1
ATOM 773 O O . TYR A 1 103 ? 0.970 10.754 36.310 1.00 13.95 103 TYR A O 1
ATOM 782 N N . ALA A 1 104 ? -0.344 9.874 37.908 1.00 15.30 104 ALA A N 1
ATOM 783 C CA . ALA A 1 104 ? 0.621 8.842 38.246 1.00 16.79 104 ALA A CA 1
ATOM 784 C C . ALA A 1 104 ? 0.095 7.426 38.165 1.00 17.89 104 ALA A C 1
ATOM 785 O O . ALA A 1 104 ? -1.071 7.157 38.445 1.00 17.87 104 ALA A O 1
ATOM 787 N N . ASP A 1 105 ? 0.979 6.517 37.780 1.00 19.31 105 ASP A N 1
ATOM 788 C CA . ASP A 1 105 ? 0.630 5.112 37.697 1.00 20.83 105 ASP A CA 1
ATOM 789 C C . ASP A 1 105 ? 0.574 4.655 39.155 1.00 21.66 105 ASP A C 1
ATOM 790 O O . ASP A 1 105 ? 1.538 4.844 39.898 1.00 21.70 105 ASP A O 1
ATOM 795 N N . ALA A 1 106 ? -0.549 4.073 39.564 1.00 22.68 106 ALA A N 1
ATOM 796 C CA . ALA A 1 106 ? -0.711 3.620 40.944 1.00 23.82 106 ALA A CA 1
ATOM 797 C C . ALA A 1 106 ? 0.068 2.353 41.272 1.00 24.57 106 ALA A C 1
ATOM 798 O O . ALA A 1 106 ? -0.360 1.246 40.953 1.00 24.75 106 ALA A O 1
ATOM 800 N N . ALA A 1 107 ? 1.211 2.522 41.924 1.00 25.65 107 ALA A N 1
ATOM 801 C CA . ALA A 1 107 ? 2.038 1.386 42.311 1.00 26.55 107 ALA A CA 1
ATOM 802 C C . ALA A 1 107 ? 1.296 0.556 43.356 1.00 27.20 107 ALA A C 1
ATOM 803 O O . ALA A 1 107 ? 1.298 -0.675 43.298 1.00 27.45 107 ALA A O 1
ATOM 805 N N . ASP A 1 108 ? 0.651 1.250 44.293 1.00 27.77 108 ASP A N 1
ATOM 806 C CA . ASP A 1 108 ? -0.104 0.635 45.386 1.00 28.29 108 ASP A CA 1
ATOM 807 C C . ASP A 1 108 ? -1.451 0.055 44.942 1.00 28.55 108 ASP A C 1
ATOM 808 O O . ASP A 1 108 ? -2.183 0.674 44.167 1.00 28.62 108 ASP A O 1
ATOM 813 N N . VAL A 1 109 ? -1.774 -1.133 45.450 1.00 28.78 109 VAL A N 1
ATOM 814 C CA . VAL A 1 109 ? -3.031 -1.806 45.124 1.00 28.89 109 VAL A CA 1
ATOM 815 C C . VAL A 1 109 ? -4.212 -0.867 45.379 1.00 28.87 109 VAL A C 1
ATOM 816 O O . VAL A 1 109 ? -5.307 -1.058 44.839 1.00 28.90 109 VAL A O 1
ATOM 820 N N . ASP A 1 110 ? -3.973 0.146 46.209 1.00 28.72 110 ASP A N 1
ATOM 821 C CA . ASP A 1 110 ? -4.983 1.139 46.561 1.00 28.50 110 ASP A CA 1
ATOM 822 C C . ASP A 1 110 ? -4.592 2.467 45.911 1.00 28.21 110 ASP A C 1
ATOM 823 O O . ASP A 1 110 ? -3.678 3.150 46.377 1.00 28.21 110 ASP A O 1
ATOM 828 N N . GLU A 1 111 ? -5.286 2.821 44.834 1.00 27.92 111 GLU A N 1
ATOM 829 C CA . GLU A 1 111 ? -5.015 4.052 44.093 1.00 27.54 111 GLU A CA 1
ATOM 830 C C . GLU A 1 111 ? -5.136 5.292 44.969 1.00 27.18 111 GLU A C 1
ATOM 831 O O . GLU A 1 111 ? -4.289 6.182 44.916 1.00 27.12 111 GLU A O 1
ATOM 837 N N . GLU A 1 112 ? -6.201 5.343 45.762 1.00 26.70 112 GLU A N 1
ATOM 838 C CA . GLU A 1 112 ? -6.463 6.466 46.650 1.0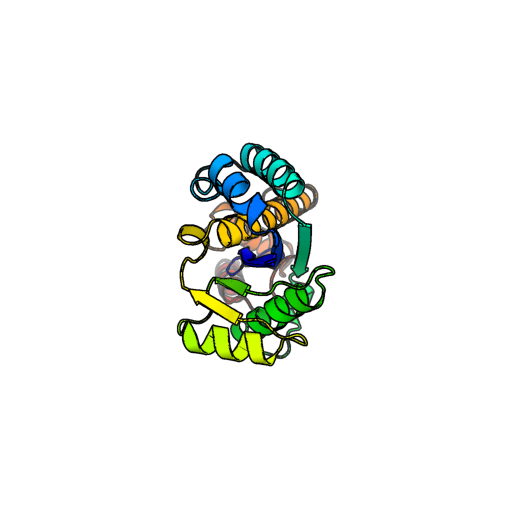0 26.27 112 GLU A CA 1
ATOM 839 C C . GLU A 1 112 ? -5.323 6.641 47.647 1.00 25.83 112 GLU A C 1
ATOM 840 O O . GLU A 1 112 ? -4.866 7.759 47.895 1.00 25.78 112 GLU A O 1
ATOM 846 N N . ARG A 1 113 ? -4.871 5.529 48.214 1.00 25.23 113 ARG A N 1
ATOM 847 C CA . ARG A 1 113 ? -3.779 5.542 49.181 1.00 24.70 113 ARG A CA 1
ATOM 848 C C . ARG A 1 113 ? -2.500 6.098 48.552 1.00 24.00 113 ARG A C 1
ATOM 849 O O . ARG A 1 113 ? -1.801 6.912 49.154 1.00 23.88 113 ARG A O 1
ATOM 857 N N . PHE A 1 114 ? -2.200 5.656 47.335 1.00 23.36 114 PHE A N 1
ATOM 858 C CA . PHE A 1 114 ? -1.000 6.105 46.641 1.00 22.66 114 PHE A CA 1
ATOM 859 C C . PHE A 1 114 ? -1.037 7.611 46.390 1.00 22.21 114 PHE A C 1
ATOM 860 O O . PHE A 1 114 ? -0.063 8.316 46.646 1.00 22.01 114 PHE A O 1
ATOM 868 N N . ALA A 1 115 ? -2.168 8.100 45.888 1.00 21.74 115 ALA A N 1
ATOM 869 C CA . ALA A 1 115 ? -2.328 9.522 45.605 1.00 21.32 115 ALA A CA 1
ATOM 870 C C . ALA A 1 115 ? -2.144 10.361 46.865 1.00 21.07 115 ALA A C 1
ATOM 871 O O . ALA A 1 115 ? -1.476 11.396 46.845 1.00 20.79 115 ALA A O 1
ATOM 873 N N . ARG A 1 116 ? -2.743 9.903 47.958 1.00 20.81 116 ARG A N 1
ATOM 874 C CA . ARG A 1 116 ? -2.661 10.598 49.236 1.00 20.80 116 ARG A CA 1
ATOM 875 C C . ARG A 1 116 ? -1.217 10.683 49.715 1.00 20.41 116 ARG A C 1
ATOM 876 O O . ARG A 1 116 ? -0.708 11.766 50.004 1.00 20.16 116 ARG A O 1
ATOM 884 N N . GLU A 1 117 ? -0.557 9.532 49.789 1.00 20.09 117 GLU A N 1
ATOM 885 C CA . GLU A 1 117 ? 0.821 9.472 50.258 1.00 19.74 117 GLU A CA 1
ATOM 886 C C . GLU A 1 117 ? 1.809 10.229 49.378 1.00 19.27 117 GLU A C 1
ATOM 887 O O . GLU A 1 117 ? 2.738 10.853 49.891 1.00 19.04 117 GLU A O 1
ATOM 893 N N . LEU A 1 118 ? 1.611 10.186 48.064 1.00 18.78 118 LEU A N 1
ATOM 894 C CA . LEU A 1 118 ? 2.507 10.897 47.155 1.00 18.47 118 LEU A CA 1
ATOM 895 C C . LEU A 1 118 ? 2.363 12.395 47.373 1.00 18.32 118 LEU A C 1
ATOM 896 O O . LEU A 1 118 ? 3.354 13.110 47.523 1.00 18.19 118 LEU A O 1
ATOM 901 N N . GLY A 1 119 ? 1.120 12.860 47.401 1.00 18.19 119 GLY A N 1
ATOM 902 C CA . GLY A 1 119 ? 0.861 14.271 47.603 1.00 18.36 119 GLY A CA 1
ATOM 903 C C . GLY A 1 119 ? 1.414 14.798 48.915 1.00 18.42 119 GLY A C 1
ATOM 904 O O . GLY A 1 119 ? 1.919 15.918 48.980 1.00 18.37 119 GLY A O 1
ATOM 905 N N . GLU A 1 120 ? 1.324 13.988 49.962 1.00 18.55 120 GLU A N 1
ATOM 906 C CA . GLU A 1 120 ? 1.810 14.391 51.275 1.00 18.75 120 GLU A CA 1
ATOM 907 C C . GLU A 1 120 ? 3.325 14.566 51.282 1.00 18.59 120 GLU A C 1
ATOM 908 O O . GLU A 1 120 ? 3.882 15.219 52.166 1.00 18.47 120 GLU A O 1
ATOM 914 N N . ARG A 1 121 ? 3.985 13.989 50.283 1.00 18.42 121 ARG A N 1
ATOM 915 C CA . ARG A 1 121 ? 5.433 14.074 50.176 1.00 18.37 121 ARG A CA 1
ATOM 916 C C . ARG A 1 121 ? 5.938 15.164 49.222 1.00 17.98 121 ARG A C 1
ATOM 917 O O . ARG A 1 121 ? 7.144 15.376 49.100 1.00 17.83 121 ARG A O 1
ATOM 925 N N . LEU A 1 122 ? 5.019 15.852 48.549 1.00 17.42 122 LEU A N 1
ATOM 926 C CA . LEU A 1 122 ? 5.399 16.919 47.627 1.00 17.02 122 LEU A CA 1
ATOM 927 C C . LEU A 1 122 ? 5.623 18.223 48.382 1.00 16.94 122 LEU A C 1
ATOM 928 O O . LEU A 1 122 ? 4.973 18.475 49.397 1.00 16.93 122 LEU A O 1
ATOM 933 N N . ASN A 1 123 ? 6.537 19.053 47.892 1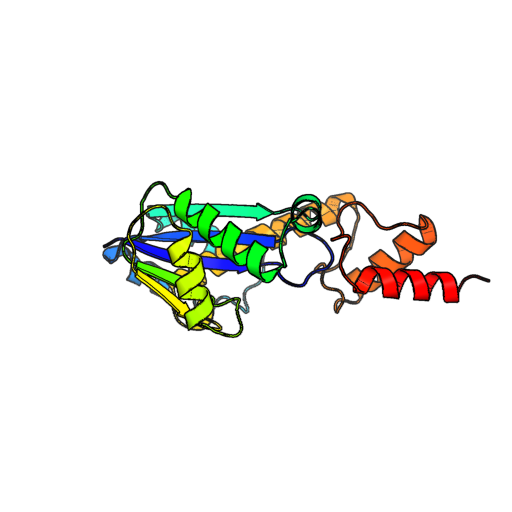.00 16.77 123 ASN A N 1
ATOM 934 C CA . ASN A 1 123 ? 6.791 20.332 48.537 1.00 16.78 123 ASN A CA 1
ATOM 935 C C . ASN A 1 123 ? 6.207 21.517 47.749 1.00 16.61 123 ASN A C 1
ATOM 936 O O . ASN A 1 123 ? 6.684 22.647 47.856 1.00 16.53 123 ASN A O 1
ATOM 941 N N . PHE A 1 124 ? 5.160 21.239 46.971 1.00 16.39 124 PHE A N 1
ATOM 942 C CA . PHE A 1 124 ? 4.453 22.255 46.182 1.00 16.40 124 PHE A CA 1
ATOM 943 C C . PHE A 1 124 ? 2.992 21.818 46.014 1.00 16.49 124 PHE A C 1
ATOM 944 O O . PHE A 1 124 ? 2.673 20.644 46.201 1.00 16.55 124 PHE A O 1
ATOM 952 N N . GLU A 1 125 ? 2.108 22.754 45.668 1.00 16.70 125 GLU A N 1
ATOM 953 C CA . GLU A 1 125 ? 0.684 22.446 45.522 1.00 16.79 125 GLU A CA 1
ATOM 954 C C . GLU A 1 125 ? 0.288 21.927 44.140 1.00 16.61 125 GLU A C 1
ATOM 955 O O . GLU A 1 125 ? 0.572 22.554 43.120 1.00 16.47 125 GLU A O 1
ATOM 961 N N . ALA A 1 126 ? -0.393 20.787 44.119 1.00 16.43 126 ALA A N 1
ATOM 962 C CA . ALA A 1 126 ? -0.840 20.187 42.866 1.00 16.33 126 ALA A CA 1
ATOM 963 C C . ALA A 1 126 ? -1.886 19.112 43.127 1.00 16.19 126 ALA A C 1
ATOM 964 O O . ALA A 1 126 ? -1.964 18.559 44.227 1.00 16.16 126 ALA A O 1
ATOM 966 N N . GLU A 1 127 ? -2.705 18.830 42.118 1.00 16.13 127 GLU A N 1
ATOM 967 C CA . GLU A 1 127 ? -3.728 17.799 42.236 1.00 16.01 127 GLU A CA 1
ATOM 968 C C . GLU A 1 127 ? -3.078 16.507 41.761 1.00 16.06 127 GLU A C 1
ATOM 969 O O . GLU A 1 127 ? -2.493 16.465 40.676 1.00 16.03 127 GLU A O 1
ATOM 975 N N . VAL A 1 128 ? -3.178 15.455 42.567 1.00 16.04 128 VAL A N 1
ATOM 976 C CA . VAL A 1 128 ? -2.576 14.178 42.208 1.00 16.23 128 VAL A CA 1
ATOM 977 C C . VAL A 1 128 ? -3.599 13.105 41.854 1.00 16.54 128 VAL A C 1
ATOM 978 O O . VAL A 1 128 ? -4.438 12.732 42.673 1.00 16.39 128 VAL A O 1
ATOM 982 N N . VAL A 1 129 ? -3.515 12.608 40.625 1.00 16.98 129 VAL A N 1
ATOM 983 C CA . VAL A 1 129 ? -4.422 11.571 40.147 1.00 17.50 129 VAL A CA 1
ATOM 984 C C . VAL A 1 129 ? -3.633 10.283 39.920 1.00 17.92 129 VAL A C 1
ATOM 985 O O . VAL A 1 129 ? -2.762 10.232 39.054 1.00 17.91 129 VAL A O 1
ATOM 989 N N . ALA A 1 130 ? -3.945 9.250 40.692 1.00 18.34 130 ALA A N 1
ATOM 990 C CA . ALA A 1 130 ? -3.256 7.978 40.567 1.00 19.25 130 ALA A CA 1
ATOM 991 C C . ALA A 1 130 ? -4.210 6.872 40.124 1.00 19.95 130 ALA A C 1
ATOM 992 O O . ALA A 1 130 ? -5.301 6.714 40.679 1.00 19.95 130 ALA A O 1
ATOM 994 N N . LYS A 1 131 ? -3.787 6.104 39.125 1.00 20.75 131 LYS A N 1
ATOM 995 C CA . LYS A 1 131 ? -4.596 5.012 38.604 1.00 21.62 131 LYS A CA 1
ATOM 996 C C . LYS A 1 131 ? -3.763 3.818 38.174 1.00 22.07 131 LYS A C 1
ATOM 997 O O . LYS A 1 131 ? -2.604 3.965 37.778 1.00 22.13 131 LYS A O 1
ATOM 1003 N N . HIS A 1 132 ? -4.349 2.629 38.269 1.00 22.53 132 HIS A N 1
ATOM 1004 C CA . HIS A 1 132 ? -3.647 1.426 37.844 1.00 22.99 132 HIS A CA 1
ATOM 1005 C C . HIS A 1 132 ? -3.545 1.522 36.323 1.00 23.14 132 HIS A C 1
ATOM 1006 O O . HIS A 1 132 ? -4.438 2.078 35.672 1.00 23.18 132 HIS A O 1
ATOM 1013 N N . LYS A 1 133 ? -2.458 0.988 35.768 1.00 23.28 133 LYS A N 1
ATOM 1014 C CA . LYS A 1 133 ? -2.209 1.025 34.326 1.00 23.30 133 LYS A CA 1
ATOM 1015 C C . LYS A 1 133 ? -2.500 2.416 33.773 1.00 23.10 133 LYS A C 1
ATOM 1016 O O . LYS A 1 133 ? -3.091 2.562 32.702 1.00 23.13 133 LYS A O 1
ATOM 1022 N N . ALA A 1 134 ? -2.084 3.439 34.511 1.00 22.78 134 ALA A N 1
ATOM 1023 C CA . ALA A 1 134 ? -2.306 4.816 34.088 1.00 22.51 134 ALA A CA 1
ATOM 1024 C C . ALA A 1 134 ? -1.648 5.078 32.732 1.00 22.29 134 ALA A C 1
ATOM 1025 O O . ALA A 1 134 ? -2.078 5.959 31.988 1.00 22.10 134 ALA A O 1
ATOM 1027 N N . ASP A 1 135 ? -0.616 4.297 32.414 1.00 22.22 135 ASP A N 1
ATOM 1028 C CA . ASP A 1 135 ? 0.111 4.442 31.151 1.00 22.11 135 ASP A CA 1
ATOM 1029 C C . ASP A 1 135 ? -0.717 4.061 29.919 1.00 22.03 135 ASP A C 1
ATOM 1030 O O . ASP A 1 135 ? -0.368 4.427 28.793 1.00 22.03 135 ASP A O 1
ATOM 1035 N N . ASP A 1 136 ? -1.803 3.321 30.124 1.00 21.92 136 ASP A N 1
ATOM 1036 C CA . ASP A 1 136 ? -2.676 2.947 29.014 1.00 21.68 136 ASP A CA 1
ATOM 1037 C C . ASP A 1 136 ? -3.804 3.974 28.952 1.00 21.30 136 ASP A C 1
ATOM 1038 O O . ASP A 1 136 ? -4.513 4.079 27.952 1.00 21.33 136 ASP A O 1
ATOM 1043 N N . ILE A 1 137 ? -3.947 4.737 30.032 1.00 20.63 137 ILE A N 1
ATOM 1044 C CA . ILE A 1 137 ? -5.003 5.737 30.159 1.00 19.90 137 ILE A CA 1
ATOM 1045 C C . ILE A 1 137 ? -4.630 7.163 29.763 1.00 19.29 137 ILE A C 1
ATOM 1046 O O . ILE A 1 137 ? -5.261 7.765 28.894 1.00 19.22 137 ILE A O 1
ATOM 1051 N N . PHE A 1 138 ? -3.609 7.707 30.414 1.00 18.49 138 PHE A N 1
ATOM 1052 C CA . PHE A 1 1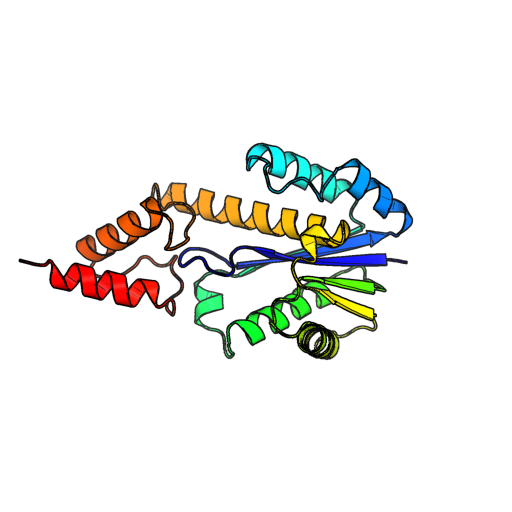38 ? -3.187 9.073 30.145 1.00 17.68 138 PHE A CA 1
ATOM 1053 C C . PHE A 1 138 ? -1.917 9.150 29.311 1.00 17.08 138 PHE A C 1
ATOM 1054 O O . PHE A 1 138 ? -0.869 8.642 29.709 1.00 16.82 138 PHE A O 1
ATOM 1062 N N . PRO A 1 139 ? -2.002 9.791 28.136 1.00 16.53 139 PRO A N 1
ATOM 1063 C CA . PRO A 1 139 ? -0.851 9.937 27.244 1.00 16.05 139 PRO A CA 1
ATOM 1064 C C . PRO A 1 139 ? 0.350 10.539 27.966 1.00 15.57 139 PRO A C 1
ATOM 1065 O O . PRO A 1 139 ? 1.487 10.185 27.684 1.00 15.22 139 PRO A O 1
ATOM 1069 N N . VAL A 1 140 ? 0.097 11.447 28.906 1.00 15.15 140 VAL A N 1
ATOM 1070 C CA . VAL A 1 140 ? 1.202 12.069 29.618 1.00 14.79 140 VAL A CA 1
ATOM 1071 C C . VAL A 1 140 ? 1.947 11.044 30.477 1.00 14.42 140 VAL A C 1
ATOM 1072 O O . VAL A 1 140 ? 3.159 11.130 30.633 1.00 14.39 140 VAL A O 1
ATOM 1076 N N . VAL A 1 141 ? 1.229 10.069 31.026 1.00 14.07 141 VAL A N 1
ATOM 1077 C CA . VAL A 1 141 ? 1.878 9.044 31.837 1.00 13.71 141 VAL A CA 1
ATOM 1078 C C . VAL A 1 141 ? 2.587 8.076 30.890 1.00 13.55 141 VAL A C 1
ATOM 1079 O O . VAL A 1 141 ? 3.678 7.577 31.184 1.00 13.34 141 VAL A O 1
ATOM 1083 N N . SER A 1 142 ? 1.953 7.821 29.749 1.00 13.24 142 SER A N 1
ATOM 1084 C CA . SER A 1 142 ? 2.518 6.942 28.737 1.00 13.21 142 SER A CA 1
ATOM 1085 C C . SER A 1 142 ? 3.899 7.493 28.364 1.00 12.77 142 SER A C 1
ATOM 1086 O O . SER A 1 142 ? 4.875 6.747 28.259 1.00 12.65 142 SER A O 1
ATOM 1089 N N . ALA A 1 143 ? 3.978 8.810 28.193 1.00 12.36 143 ALA A N 1
ATOM 1090 C CA . ALA A 1 143 ? 5.238 9.458 27.835 1.00 12.05 143 ALA A CA 1
ATOM 1091 C C . ALA A 1 143 ? 6.316 9.205 28.895 1.00 11.77 143 ALA A C 1
ATOM 1092 O O . ALA A 1 143 ? 7.456 8.857 28.565 1.00 11.66 143 ALA A O 1
ATOM 1094 N N . ALA A 1 144 ? 5.953 9.389 30.162 1.00 11.30 144 ALA A N 1
ATOM 1095 C CA . ALA A 1 144 ? 6.876 9.165 31.276 1.00 10.92 144 ALA A CA 1
ATOM 1096 C C . ALA A 1 144 ? 7.342 7.708 31.247 1.00 10.70 144 ALA A C 1
ATOM 1097 O O . ALA A 1 144 ? 8.523 7.407 31.419 1.00 10.29 144 ALA A O 1
ATOM 1099 N N . SER A 1 145 ? 6.379 6.815 31.046 1.00 10.54 145 SER A N 1
ATOM 1100 C CA . SER A 1 145 ? 6.624 5.383 30.979 1.00 10.62 145 SER A CA 1
ATOM 1101 C C . SER A 1 145 ? 7.674 5.061 29.914 1.00 10.60 145 SER A C 1
ATOM 1102 O O . SER A 1 145 ? 8.524 4.198 30.114 1.00 10.43 145 SER A O 1
ATOM 1105 N N . ILE A 1 146 ? 7.598 5.757 28.783 1.00 10.76 146 ILE A N 1
ATOM 1106 C CA . ILE A 1 146 ? 8.547 5.550 27.697 1.00 10.83 146 ILE A CA 1
ATOM 1107 C C . ILE A 1 146 ? 9.942 6.010 28.109 1.00 10.88 146 ILE A C 1
ATOM 1108 O O . ILE A 1 146 ? 10.934 5.346 27.802 1.00 10.80 146 ILE A O 1
ATOM 1113 N N . LEU A 1 147 ? 10.025 7.145 28.797 1.00 10.98 147 LEU A N 1
ATOM 1114 C CA . LEU A 1 147 ? 11.327 7.636 29.246 1.00 11.03 147 LEU A CA 1
ATOM 1115 C C . LEU A 1 147 ? 11.952 6.657 30.240 1.00 11.09 147 LEU A C 1
ATOM 1116 O O . LEU A 1 147 ? 13.157 6.415 30.217 1.00 11.22 147 LEU A O 1
ATOM 1121 N N . ALA A 1 148 ? 11.130 6.092 31.116 1.00 11.09 148 ALA A N 1
ATOM 1122 C CA . ALA A 1 148 ? 11.628 5.154 32.117 1.00 11.14 148 ALA A CA 1
ATOM 1123 C C . ALA A 1 148 ? 12.062 3.829 31.497 1.00 11.34 148 ALA A C 1
ATOM 1124 O O . ALA A 1 148 ? 13.112 3.287 31.838 1.00 11.13 148 ALA A O 1
ATOM 1126 N N . LYS A 1 149 ? 11.243 3.309 30.589 1.00 11.66 149 LYS A N 1
ATOM 1127 C CA . LYS A 1 149 ? 11.542 2.041 29.935 1.00 12.15 149 LYS A CA 1
ATOM 1128 C C . LYS A 1 149 ? 12.834 2.135 29.124 1.00 12.20 149 LYS A C 1
ATOM 1129 O O . LYS A 1 149 ? 13.711 1.278 29.232 1.00 12.18 149 LYS A O 1
ATOM 1135 N N . VAL A 1 150 ? 12.947 3.181 28.317 1.00 12.39 150 VAL A N 1
ATOM 1136 C CA . VAL A 1 150 ? 14.136 3.385 27.495 1.00 12.60 150 VAL A CA 1
ATOM 1137 C C . VAL A 1 150 ? 15.378 3.513 28.376 1.00 12.79 150 VAL A C 1
ATOM 1138 O O . VAL A 1 150 ? 16.412 2.917 28.089 1.00 12.76 150 VAL A O 1
ATOM 1142 N N . THR A 1 151 ? 15.271 4.288 29.450 1.00 13.01 151 THR A N 1
ATOM 1143 C CA . THR A 1 151 ? 16.396 4.470 30.362 1.00 13.33 151 THR A CA 1
ATOM 1144 C C . THR A 1 151 ? 16.798 3.137 30.971 1.00 13.81 151 THR A C 1
ATOM 1145 O O . THR A 1 151 ? 17.978 2.837 31.136 1.00 13.57 151 THR A O 1
ATOM 1149 N N . ARG A 1 152 ? 15.798 2.338 31.317 1.00 14.62 152 ARG A N 1
ATOM 1150 C CA . ARG A 1 152 ? 16.052 1.045 31.931 1.00 15.44 152 ARG A CA 1
ATOM 1151 C C . ARG A 1 152 ? 16.691 0.062 30.947 1.00 15.79 152 ARG A C 1
ATOM 1152 O O . ARG A 1 152 ? 17.617 -0.665 31.301 1.00 15.79 152 ARG A O 1
ATOM 1160 N N . ASP A 1 153 ? 16.211 0.047 29.707 1.00 16.19 153 ASP A N 1
ATOM 1161 C CA . ASP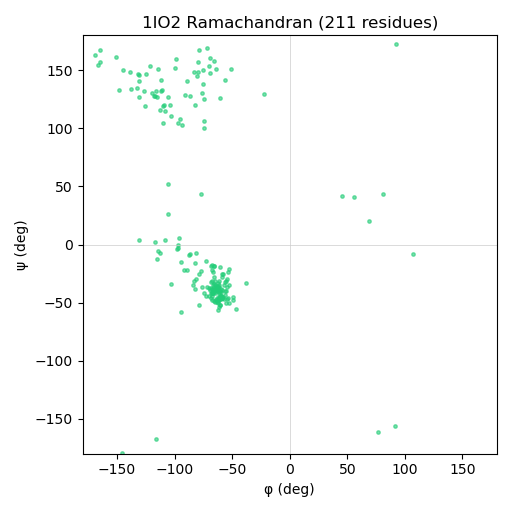 A 1 153 ? 16.781 -0.862 28.722 1.00 16.62 153 ASP A CA 1
ATOM 1162 C C . ASP A 1 153 ? 18.221 -0.476 28.400 1.00 16.83 153 ASP A C 1
ATOM 1163 O O . ASP A 1 153 ? 19.077 -1.342 28.221 1.00 16.80 153 ASP A O 1
ATOM 1168 N N . ARG A 1 154 ? 18.482 0.826 28.329 1.00 17.12 154 ARG A N 1
ATOM 1169 C CA . ARG A 1 154 ? 19.827 1.320 28.062 1.00 17.49 154 ARG A CA 1
ATOM 1170 C C . ARG A 1 154 ? 20.761 0.839 29.170 1.00 17.74 154 ARG A C 1
ATOM 1171 O O . ARG A 1 154 ? 21.901 0.445 28.914 1.00 17.65 154 ARG A O 1
ATOM 1179 N N . ALA A 1 155 ? 20.263 0.872 30.402 1.00 17.87 155 ALA A N 1
ATOM 1180 C CA . ALA A 1 155 ? 21.044 0.445 31.551 1.00 18.40 155 ALA A CA 1
ATOM 1181 C C . ALA A 1 155 ? 21.450 -1.019 31.421 1.00 18.77 155 ALA A C 1
ATOM 1182 O O . ALA A 1 155 ? 22.624 -1.360 31.555 1.00 18.72 155 ALA A O 1
ATOM 1184 N N . VAL A 1 156 ? 20.477 -1.886 31.159 1.00 19.19 156 VAL A N 1
ATOM 1185 C CA . VAL A 1 156 ? 20.759 -3.310 31.017 1.00 19.74 156 VAL A CA 1
ATOM 1186 C C . VAL A 1 156 ? 21.684 -3.573 29.830 1.00 20.30 156 VAL A C 1
ATOM 1187 O O . VAL A 1 156 ? 22.530 -4.464 29.874 1.00 20.26 156 VAL A O 1
ATOM 1191 N N . GLU A 1 157 ? 21.510 -2.793 28.768 1.00 20.95 157 GLU A N 1
ATOM 1192 C CA . GLU A 1 157 ? 22.334 -2.943 27.579 1.00 21.60 157 GLU A CA 1
ATOM 1193 C C . GLU A 1 157 ? 23.787 -2.682 27.966 1.00 21.86 157 GLU A C 1
ATOM 1194 O O . GLU A 1 157 ? 24.699 -3.386 27.530 1.00 21.82 157 GLU A O 1
ATOM 1200 N N . LYS A 1 158 ? 23.991 -1.667 28.797 1.00 22.12 158 LYS A N 1
ATOM 1201 C CA . LYS A 1 158 ? 25.327 -1.313 29.258 1.00 22.50 158 LYS A CA 1
ATOM 1202 C C . LYS A 1 158 ? 25.905 -2.442 30.106 1.00 22.77 158 LYS A C 1
ATOM 1203 O O . LYS A 1 158 ? 27.111 -2.703 30.074 1.00 22.65 158 LYS A O 1
ATOM 1205 N N . LEU A 1 159 ? 25.037 -3.111 30.861 1.00 23.09 159 LEU A N 1
ATOM 1206 C CA . LEU A 1 159 ? 25.462 -4.213 31.712 1.00 23.55 159 LEU A CA 1
ATOM 1207 C C . LEU A 1 159 ? 25.905 -5.406 30.873 1.00 23.97 159 LEU A C 1
ATOM 1208 O O . LEU A 1 159 ? 26.860 -6.090 31.225 1.00 24.02 159 LEU A O 1
ATOM 1213 N N . LYS A 1 160 ? 25.207 -5.648 29.766 1.00 24.52 160 LYS A N 1
ATOM 1214 C CA . LYS A 1 160 ? 25.538 -6.755 28.876 1.00 25.11 160 LYS A CA 1
ATOM 1215 C C . LYS A 1 160 ? 26.928 -6.597 28.271 1.00 25.57 160 LYS A C 1
ATOM 1216 O O . LYS A 1 160 ? 27.623 -7.583 28.024 1.00 25.67 160 LYS A O 1
ATOM 1222 N N . GLU A 1 161 ? 27.333 -5.357 28.026 1.00 26.00 161 GLU A N 1
ATOM 1223 C CA . GLU A 1 161 ? 28.647 -5.103 27.454 1.00 26.42 161 GLU A CA 1
ATOM 1224 C C . GLU A 1 161 ? 29.732 -5.459 28.466 1.00 26.51 161 GLU A C 1
ATOM 1225 O O . GLU A 1 161 ? 30.893 -5.664 28.105 1.00 26.56 161 GLU A O 1
ATOM 1231 N N . GLU A 1 162 ? 29.346 -5.542 29.736 1.00 26.58 162 GLU A N 1
ATOM 1232 C CA . GLU A 1 162 ? 30.289 -5.858 30.805 1.00 26.65 162 GLU A CA 1
ATOM 1233 C C . GLU A 1 162 ? 30.198 -7.297 31.311 1.00 26.54 162 GLU A C 1
ATOM 1234 O O . GLU A 1 162 ? 31.214 -7.890 31.680 1.00 26.58 162 GLU A O 1
ATOM 1240 N N . TYR A 1 163 ? 28.992 -7.860 31.325 1.00 26.28 163 TYR A N 1
ATOM 1241 C CA . TYR A 1 163 ? 28.798 -9.224 31.814 1.00 26.06 163 TYR A CA 1
ATOM 1242 C C . TYR A 1 163 ? 28.342 -10.232 30.767 1.00 26.00 163 TYR A C 1
ATOM 1243 O O . TYR A 1 163 ? 28.240 -11.420 31.057 1.00 26.04 163 TYR A O 1
ATOM 1252 N N . GLY A 1 164 ? 28.064 -9.768 29.556 1.00 26.00 164 GLY A N 1
ATOM 1253 C CA . GLY A 1 164 ? 27.607 -10.677 28.522 1.00 25.94 164 GLY A CA 1
ATOM 1254 C C . GLY A 1 164 ? 26.092 -10.745 28.519 1.00 25.96 164 GLY A C 1
ATOM 1255 O O . GLY A 1 164 ? 25.434 -9.814 28.989 1.00 25.95 164 GLY A O 1
ATOM 1256 N N . GLU A 1 165 ? 25.532 -11.835 28.002 1.00 25.83 165 GLU A N 1
ATOM 1257 C CA . GLU A 1 165 ? 24.079 -11.977 27.954 1.00 25.79 165 GLU A CA 1
ATOM 1258 C C . GLU A 1 165 ? 23.483 -12.284 29.322 1.00 25.51 165 GLU A C 1
ATOM 1259 O O . GLU A 1 165 ? 23.600 -13.399 29.838 1.00 25.62 165 GLU A O 1
ATOM 1265 N N . ILE A 1 166 ? 22.833 -11.280 29.900 1.00 25.00 166 ILE A N 1
ATOM 1266 C CA . ILE A 1 166 ? 22.212 -11.410 31.211 1.00 24.48 166 ILE A CA 1
ATOM 1267 C C . ILE A 1 166 ? 20.685 -11.445 31.104 1.00 24.17 166 ILE A C 1
ATOM 1268 O O . ILE A 1 166 ? 19.988 -11.478 32.113 1.00 24.12 166 ILE A O 1
ATOM 1273 N N . GLY A 1 167 ? 20.174 -11.434 29.879 1.00 23.81 167 GLY A N 1
ATOM 1274 C CA . GLY A 1 167 ? 18.737 -11.452 29.685 1.00 23.37 167 GLY A CA 1
ATOM 1275 C C . GLY A 1 167 ? 18.128 -10.088 29.958 1.00 23.08 167 GLY A C 1
ATOM 1276 O O . GLY A 1 167 ? 18.827 -9.073 29.955 1.00 23.00 167 GLY A O 1
ATOM 1277 N N . SER A 1 168 ? 16.822 -10.060 30.197 1.00 22.81 168 SER A N 1
ATOM 1278 C CA . SER A 1 168 ? 16.127 -8.808 30.469 1.00 22.53 168 SER A CA 1
ATOM 1279 C C . SER A 1 168 ? 16.407 -8.359 31.897 1.00 22.50 168 SER A C 1
ATOM 1280 O O . SER A 1 168 ? 16.273 -7.182 32.226 1.00 22.48 168 SER A O 1
ATOM 1283 N N . GLY A 1 169 ? 16.785 -9.308 32.744 1.00 22.43 169 GLY A N 1
ATOM 1284 C CA . GLY A 1 169 ? 17.063 -8.986 34.130 1.00 22.36 169 GLY A CA 1
ATOM 1285 C C . GLY A 1 169 ? 15.964 -9.505 35.036 1.00 22.37 169 GLY A C 1
ATOM 1286 O O . GLY A 1 169 ? 16.084 -9.449 36.262 1.00 22.31 169 GLY A O 1
ATOM 1287 N N . TYR A 1 170 ? 14.880 -9.992 34.434 1.00 22.36 170 TYR A N 1
ATOM 1288 C CA . TYR A 1 170 ? 13.766 -10.543 35.205 1.00 22.45 170 TYR A CA 1
ATOM 1289 C C . TYR A 1 170 ? 14.003 -12.034 35.434 1.00 22.59 170 TYR A C 1
ATOM 1290 O O . TYR A 1 170 ? 14.478 -12.737 34.546 1.00 22.38 170 TYR A O 1
ATOM 1299 N N . PRO A 1 171 ? 13.669 -12.535 36.632 1.00 22.85 171 PRO A N 1
ATOM 1300 C CA . PRO A 1 171 ? 13.862 -13.954 36.953 1.00 23.12 171 PRO A CA 1
ATOM 1301 C C . PRO A 1 171 ? 13.161 -14.909 35.989 1.00 23.34 171 PRO A C 1
ATOM 1302 O O . PRO A 1 171 ? 13.647 -16.011 35.730 1.00 23.28 171 PRO A O 1
ATOM 1306 N N . SER A 1 172 ? 12.026 -14.475 35.455 1.00 23.55 172 SER A N 1
ATOM 1307 C CA . SER A 1 172 ? 11.252 -15.282 34.517 1.00 23.83 172 SER A CA 1
ATOM 1308 C C . SER A 1 172 ? 11.998 -15.511 33.206 1.00 24.08 172 SER A C 1
ATOM 1309 O O . SER A 1 172 ? 11.659 -16.414 32.446 1.00 24.08 172 SER A O 1
ATOM 1312 N N . ASP A 1 173 ? 13.007 -14.687 32.940 1.00 24.30 173 ASP A N 1
ATOM 1313 C CA . ASP A 1 173 ? 13.783 -14.807 31.707 1.00 24.57 173 ASP A CA 1
ATOM 1314 C C . ASP A 1 173 ? 14.864 -15.887 31.817 1.00 24.78 173 ASP A C 1
ATOM 1315 O O . ASP A 1 173 ? 15.747 -15.814 32.671 1.00 24.64 173 ASP A O 1
ATOM 1320 N N . PRO A 1 174 ? 14.800 -16.907 30.941 1.00 24.97 174 PRO A N 1
ATOM 1321 C CA . PRO A 1 174 ? 15.744 -18.029 30.895 1.00 25.21 174 PRO A CA 1
ATOM 1322 C C . PRO A 1 174 ? 17.212 -17.608 30.912 1.00 25.27 174 PRO A C 1
ATOM 1323 O O . PRO A 1 174 ? 18.016 -18.192 31.635 1.00 25.28 174 PRO A O 1
ATOM 1327 N N . ARG A 1 175 ? 17.558 -16.602 30.113 1.00 25.42 175 ARG A N 1
ATOM 1328 C CA . ARG A 1 175 ? 18.931 -16.119 30.048 1.00 25.65 175 ARG A CA 1
ATOM 1329 C C . ARG A 1 175 ? 19.379 -15.495 31.363 1.00 25.57 175 ARG A C 1
ATOM 1330 O O . ARG A 1 175 ? 20.523 -15.673 31.786 1.00 25.54 175 ARG A O 1
ATOM 1338 N N . THR A 1 176 ? 18.479 -14.754 32.002 1.00 25.48 176 THR A N 1
ATOM 1339 C CA . THR A 1 176 ? 18.793 -14.117 33.271 1.00 25.59 176 THR A CA 1
ATOM 1340 C C . THR A 1 176 ? 18.992 -15.199 34.332 1.00 25.73 176 THR A C 1
ATOM 1341 O O . THR A 1 176 ? 19.888 -15.106 35.174 1.00 25.67 176 THR A O 1
ATOM 1345 N N . ARG A 1 177 ? 18.159 -16.233 34.259 1.00 25.92 177 ARG A N 1
ATOM 1346 C CA . ARG A 1 177 ? 18.197 -17.363 35.187 1.00 26.16 177 ARG A CA 1
ATOM 1347 C C . ARG A 1 177 ? 19.535 -18.092 35.071 1.00 26.11 177 ARG A C 1
ATOM 1348 O O . ARG A 1 177 ? 20.260 -18.257 36.054 1.00 25.98 177 ARG A O 1
ATOM 1356 N N . ALA A 1 178 ? 19.849 -18.524 33.853 1.00 26.12 178 ALA A N 1
ATOM 1357 C CA . ALA A 1 178 ? 21.088 -19.240 33.579 1.00 26.17 178 ALA A CA 1
ATOM 1358 C C . ALA A 1 178 ? 22.297 -18.393 33.949 1.00 26.23 178 ALA A C 1
ATOM 1359 O O . ALA A 1 178 ? 23.230 -18.876 34.584 1.00 26.14 178 ALA A O 1
ATOM 1361 N N . PHE A 1 179 ? 22.282 -17.128 33.542 1.00 26.41 179 PHE A N 1
ATOM 1362 C CA . PHE A 1 179 ? 23.388 -16.234 33.852 1.00 26.66 179 PHE A CA 1
ATOM 1363 C C . PHE A 1 179 ? 23.681 -16.231 35.352 1.00 26.92 179 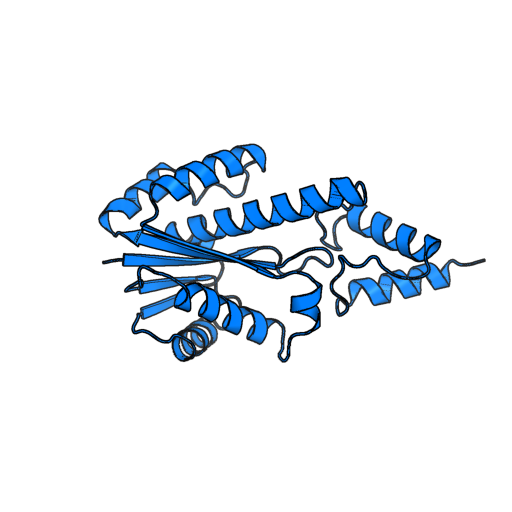PHE A C 1
ATOM 1364 O O . PHE A 1 179 ? 24.827 -16.398 35.771 1.00 26.89 179 PHE A O 1
ATOM 1372 N N . LEU A 1 180 ? 22.641 -16.045 36.157 1.00 27.28 180 LEU A N 1
ATOM 1373 C CA . LEU A 1 180 ? 22.811 -16.002 37.604 1.00 27.77 180 LEU A CA 1
ATOM 1374 C C . LEU A 1 180 ? 23.218 -17.337 38.212 1.00 28.14 180 LEU A C 1
ATOM 1375 O O . LEU A 1 180 ? 24.035 -17.374 39.128 1.00 28.13 180 LEU A O 1
ATOM 1380 N N . GLU A 1 181 ? 22.658 -18.432 37.709 1.00 28.67 181 GLU A N 1
ATOM 1381 C CA . GLU A 1 181 ? 23.009 -19.750 38.227 1.00 29.33 181 GLU A CA 1
ATOM 1382 C C . GLU A 1 181 ? 24.481 -20.033 37.932 1.00 29.69 181 GLU A C 1
ATOM 1383 O O . GLU A 1 181 ? 25.238 -20.426 38.819 1.00 29.65 181 GLU A O 1
ATOM 1389 N N . ASN A 1 182 ? 24.885 -19.820 36.683 1.00 30.10 182 ASN A N 1
ATOM 1390 C CA . ASN A 1 182 ? 26.261 -20.074 36.281 1.00 30.51 182 ASN A CA 1
ATOM 1391 C C . ASN A 1 182 ? 27.270 -19.183 36.988 1.00 30.75 182 ASN A C 1
ATOM 1392 O O . ASN A 1 182 ? 28.365 -19.631 37.335 1.00 30.75 182 ASN A O 1
ATOM 1397 N N . TYR A 1 183 ? 26.910 -17.922 37.199 1.00 30.94 183 TYR A N 1
ATOM 1398 C CA . TYR A 1 183 ? 27.812 -16.995 37.871 1.00 31.18 183 TYR A CA 1
ATOM 1399 C C . TYR A 1 183 ? 28.005 -17.408 39.324 1.00 31.31 183 TYR A C 1
ATOM 1400 O O . TYR A 1 183 ? 29.101 -17.289 39.872 1.00 31.35 183 TYR A O 1
ATOM 1409 N N . TYR A 1 184 ? 26.933 -17.886 39.948 1.00 31.47 184 TYR A N 1
ATOM 1410 C CA . TYR A 1 184 ? 26.992 -18.310 41.341 1.00 31.57 184 TYR A CA 1
ATOM 1411 C C . TYR A 1 184 ? 27.767 -19.614 41.463 1.00 31.63 184 TYR A C 1
ATOM 1412 O O . TYR A 1 184 ? 28.494 -19.833 42.435 1.00 31.69 184 TYR A O 1
ATOM 1421 N N . ARG A 1 185 ? 27.602 -20.487 40.475 1.00 31.67 185 ARG A N 1
ATOM 1422 C CA . ARG A 1 185 ? 28.304 -21.761 40.480 1.00 31.65 185 ARG A CA 1
ATOM 1423 C C . ARG A 1 185 ? 29.803 -21.500 40.311 1.00 31.53 185 ARG A C 1
ATOM 1424 O O . ARG A 1 185 ? 30.636 -22.194 40.893 1.00 31.48 185 ARG A O 1
ATOM 1432 N N . GLU A 1 186 ? 30.137 -20.477 39.528 1.00 31.42 186 GLU A N 1
ATOM 1433 C CA . GLU A 1 186 ? 31.532 -20.125 39.271 1.00 31.29 186 GLU A CA 1
ATOM 1434 C C . GLU A 1 186 ? 32.191 -19.255 40.337 1.00 31.11 186 GLU A C 1
ATOM 1435 O O . GLU A 1 186 ? 33.395 -19.360 40.568 1.00 31.17 186 GLU A O 1
ATOM 1441 N N . HIS A 1 187 ? 31.415 -18.396 40.989 1.00 30.84 187 HIS A N 1
ATOM 1442 C CA . HIS A 1 187 ? 31.978 -17.500 41.994 1.00 30.53 187 HIS A CA 1
ATOM 1443 C C . HIS A 1 187 ? 31.484 -17.734 43.414 1.00 30.25 187 HIS A C 1
ATOM 1444 O O . HIS A 1 187 ? 32.057 -17.208 44.366 1.00 30.33 187 HIS A O 1
ATOM 1451 N N . GLY A 1 188 ? 30.426 -18.521 43.563 1.00 29.88 188 GLY A N 1
ATOM 1452 C CA . GLY A 1 188 ? 29.901 -18.782 44.889 1.00 29.37 188 GLY A CA 1
ATOM 1453 C C . GLY A 1 188 ? 29.272 -17.533 45.473 1.00 28.99 188 GLY A C 1
ATOM 1454 O O . GLY A 1 188 ? 29.116 -17.406 46.689 1.00 28.93 188 GLY A O 1
ATOM 1455 N N . GLU A 1 189 ? 28.920 -16.599 44.594 1.00 28.57 189 GLU A N 1
ATOM 1456 C CA . GLU A 1 189 ? 28.290 -15.348 44.998 1.00 28.00 189 GLU A CA 1
ATOM 1457 C C . GLU A 1 189 ? 27.687 -14.724 43.746 1.00 27.50 189 GLU A C 1
ATOM 1458 O O . GLU A 1 189 ? 27.976 -15.162 42.632 1.00 27.32 189 GLU A O 1
ATOM 1464 N N . PHE A 1 190 ? 26.849 -13.709 43.929 1.00 26.85 190 PHE A N 1
ATOM 1465 C CA . PHE A 1 190 ? 26.224 -13.043 42.799 1.00 26.28 190 PHE A CA 1
ATOM 1466 C C . PHE A 1 190 ? 26.948 -11.752 42.454 1.00 25.92 190 PHE A C 1
ATOM 1467 O O . PHE A 1 190 ? 27.566 -11.127 43.314 1.00 25.94 190 PHE A O 1
ATOM 1475 N N . PRO A 1 191 ? 26.888 -11.341 41.179 1.00 25.58 191 PRO A N 1
ATOM 1476 C CA . PRO A 1 191 ? 27.549 -10.110 40.740 1.00 25.26 191 PRO A CA 1
ATOM 1477 C C . PRO A 1 191 ? 26.913 -8.872 41.377 1.00 24.95 191 PRO A C 1
ATOM 1478 O O . PRO A 1 191 ? 25.765 -8.913 41.821 1.00 24.85 191 PRO A O 1
ATOM 1482 N N . PRO A 1 192 ? 27.662 -7.757 41.443 1.00 24.69 192 PRO A N 1
ATOM 1483 C CA . PRO A 1 192 ? 27.161 -6.513 42.036 1.00 24.44 192 PRO A CA 1
ATOM 1484 C C . PRO A 1 192 ? 26.198 -5.731 41.140 1.00 24.19 192 PRO A C 1
ATOM 1485 O O . PRO A 1 192 ? 26.305 -4.509 41.021 1.00 24.31 192 PRO A O 1
ATOM 1489 N N . ILE A 1 193 ? 25.271 -6.444 40.505 1.00 23.69 193 ILE A N 1
ATOM 1490 C CA . ILE A 1 193 ? 24.270 -5.822 39.646 1.00 23.23 193 ILE A CA 1
ATOM 1491 C C . ILE A 1 193 ? 22.899 -6.361 40.032 1.00 23.02 193 ILE A C 1
ATOM 1492 O O . ILE A 1 193 ? 21.898 -6.038 39.405 1.00 22.79 193 ILE A O 1
ATOM 1497 N N . VAL A 1 194 ? 22.870 -7.186 41.073 1.00 22.95 194 VAL A N 1
ATOM 1498 C CA . VAL A 1 194 ? 21.627 -7.783 41.550 1.00 22.90 194 VAL A CA 1
ATOM 1499 C C . VAL A 1 194 ? 21.065 -7.030 42.751 1.00 22.93 194 VAL A C 1
ATOM 1500 O O . VAL A 1 194 ? 21.782 -6.295 43.422 1.00 22.81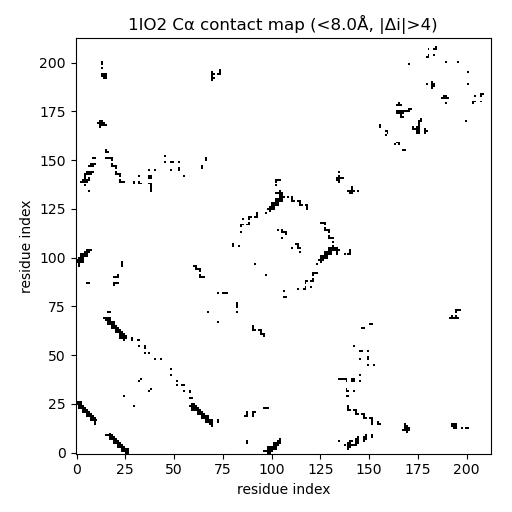 194 VAL A O 1
ATOM 1504 N N . ARG A 1 195 ? 19.773 -7.206 43.007 1.00 23.10 195 ARG A N 1
ATOM 1505 C CA . ARG A 1 195 ? 19.132 -6.564 44.146 1.00 23.33 195 ARG A CA 1
ATOM 1506 C C . ARG A 1 195 ? 19.204 -7.582 45.274 1.00 23.77 195 ARG A C 1
ATOM 1507 O O . ARG A 1 195 ? 18.451 -8.551 45.301 1.00 23.79 195 ARG A O 1
ATOM 1515 N N . LYS A 1 196 ? 20.141 -7.346 46.186 1.00 24.33 196 LYS A N 1
ATOM 1516 C CA . LYS A 1 196 ? 20.420 -8.224 47.317 1.00 25.01 196 LYS A CA 1
ATOM 1517 C C . LYS A 1 196 ? 19.241 -8.896 48.012 1.00 25.45 196 LYS A C 1
ATOM 1518 O O . LYS A 1 196 ? 19.368 -10.026 48.487 1.00 25.54 196 LYS A O 1
ATOM 1520 N N . GLY A 1 197 ? 18.101 -8.219 48.070 1.00 25.93 197 GLY A N 1
ATOM 1521 C CA . GLY A 1 197 ? 16.952 -8.795 48.744 1.00 26.61 197 GLY A CA 1
ATOM 1522 C C . GLY A 1 197 ? 16.024 -9.682 47.934 1.00 27.15 197 GLY A C 1
ATOM 1523 O O . GLY A 1 197 ? 15.132 -10.313 48.503 1.00 27.25 197 GLY A O 1
ATOM 1524 N N . TRP A 1 198 ? 16.210 -9.740 46.620 1.00 27.50 198 TRP A N 1
ATOM 1525 C CA . TRP A 1 198 ? 15.338 -10.566 45.798 1.00 27.97 198 TRP A CA 1
ATOM 1526 C C . TRP A 1 198 ? 15.385 -12.043 46.181 1.00 28.42 198 TRP A C 1
ATOM 1527 O O . TRP A 1 198 ? 16.453 -12.662 46.246 1.00 28.51 198 TRP A O 1
ATOM 1538 N N . LYS A 1 199 ? 14.202 -12.588 46.438 1.00 28.83 199 LYS A N 1
ATOM 1539 C CA . LYS A 1 199 ? 14.024 -13.985 46.821 1.00 29.27 199 LYS A CA 1
ATOM 1540 C C . LYS A 1 199 ? 14.598 -14.913 45.761 1.00 29.40 199 LYS A C 1
ATOM 1541 O O . LYS A 1 199 ? 14.982 -16.046 46.056 1.00 29.42 199 LYS A O 1
ATOM 1547 N N . THR A 1 200 ? 14.658 -14.413 44.532 1.00 29.54 200 THR A N 1
ATOM 1548 C CA . THR A 1 200 ? 15.183 -15.162 43.397 1.00 29.67 200 THR A CA 1
ATOM 1549 C C . THR A 1 200 ? 16.611 -15.642 43.666 1.00 29.78 200 THR A C 1
ATOM 1550 O O . THR A 1 200 ? 16.980 -16.763 43.311 1.00 29.73 200 THR A O 1
ATOM 1554 N N . LEU A 1 201 ? 17.409 -14.781 44.288 1.00 29.94 201 LEU A N 1
ATOM 1555 C CA . LEU A 1 201 ? 18.792 -15.112 44.592 1.00 30.13 201 LEU A CA 1
ATOM 1556 C C . LEU A 1 201 ? 18.893 -16.304 45.540 1.00 30.36 201 LEU A C 1
ATOM 1557 O O . LEU A 1 201 ? 19.630 -17.253 45.275 1.00 30.37 201 LEU A O 1
ATOM 1562 N N . LYS A 1 202 ? 18.150 -16.258 46.640 1.00 30.67 202 LYS A N 1
ATOM 1563 C CA . LYS A 1 202 ? 18.170 -17.348 47.609 1.00 31.02 202 LYS A CA 1
ATOM 1564 C C . LYS A 1 202 ? 17.856 -18.684 46.936 1.00 31.27 202 LYS A C 1
ATOM 1565 O O . LYS A 1 202 ? 18.557 -19.673 47.146 1.00 31.28 202 LYS A O 1
ATOM 1567 N N . LYS A 1 203 ? 16.810 -18.706 46.116 1.00 31.56 203 LYS A N 1
ATOM 1568 C CA . LYS A 1 203 ? 16.407 -19.926 45.421 1.00 31.97 203 LYS A CA 1
ATOM 1569 C C . LYS A 1 203 ? 17.466 -20.440 44.443 1.00 32.12 203 LYS A C 1
ATOM 1570 O O . LYS A 1 203 ? 17.667 -21.647 44.315 1.00 32.03 203 LYS A O 1
ATOM 1576 N N . ILE A 1 204 ? 18.137 -19.528 43.749 1.00 32.41 204 ILE A N 1
ATOM 1577 C CA . ILE A 1 204 ? 19.174 -19.926 42.801 1.00 32.75 204 ILE A CA 1
ATOM 1578 C C . ILE A 1 204 ? 20.358 -20.509 43.566 1.00 33.07 204 ILE A C 1
ATOM 1579 O O . ILE A 1 204 ? 20.889 -21.561 43.207 1.00 33.05 204 ILE A O 1
ATOM 1584 N N . ALA A 1 205 ? 20.760 -19.815 44.627 1.00 33.50 205 ALA A N 1
ATOM 1585 C CA . ALA A 1 205 ? 21.877 -20.244 45.458 1.00 34.00 205 ALA A CA 1
ATOM 1586 C C . ALA A 1 205 ? 21.624 -21.632 46.038 1.00 34.37 205 ALA A C 1
ATOM 1587 O O . ALA A 1 205 ? 22.502 -22.494 46.004 1.00 34.37 205 ALA A O 1
ATOM 1589 N N . GLU A 1 206 ? 20.423 -21.848 46.567 1.00 34.85 206 GLU A N 1
ATOM 1590 C CA . GLU A 1 206 ? 20.081 -23.139 47.151 1.00 35.42 206 GLU A CA 1
ATOM 1591 C C . GLU A 1 206 ? 20.071 -24.223 46.083 1.00 35.75 206 GLU A C 1
ATOM 1592 O O . GLU A 1 206 ? 20.535 -25.341 46.313 1.00 35.77 206 GLU A O 1
ATOM 1598 N N . LYS A 1 207 ? 19.544 -23.883 44.913 1.00 36.15 207 LYS A N 1
ATOM 1599 C CA . LYS A 1 207 ? 19.481 -24.829 43.814 1.00 36.57 207 LYS A CA 1
ATOM 1600 C C . LYS A 1 207 ? 20.896 -25.263 43.435 1.00 36.85 207 LYS A C 1
ATOM 1601 O O . LYS A 1 207 ? 21.192 -26.457 43.368 1.00 36.86 207 LYS A O 1
ATOM 1607 N N . VAL A 1 208 ? 21.769 -24.286 43.203 1.00 37.21 208 VAL A N 1
ATOM 1608 C CA . VAL A 1 208 ? 23.151 -24.565 42.823 1.00 37.57 208 VAL A CA 1
ATOM 1609 C C . VAL A 1 208 ? 23.891 -25.428 43.842 1.00 37.90 208 VAL A C 1
ATOM 1610 O O . VAL A 1 208 ? 24.558 -26.392 43.472 1.00 37.91 208 VAL A O 1
ATOM 1614 N N . GLU A 1 209 ? 23.785 -25.083 45.121 1.00 38.31 209 GLU A N 1
ATOM 1615 C CA . GLU A 1 209 ? 24.455 -25.862 46.159 1.00 38.73 209 GLU A CA 1
ATOM 1616 C C . GLU A 1 209 ? 23.915 -27.293 46.169 1.00 38.92 209 GLU A C 1
ATOM 1617 O O . GLU A 1 209 ? 24.635 -28.237 46.495 1.00 38.97 209 GLU A O 1
ATOM 1623 N N . SER A 1 210 ? 22.644 -27.440 45.806 1.00 39.14 210 SER A N 1
ATOM 1624 C CA . SER A 1 210 ? 21.987 -28.744 45.762 1.00 39.41 210 SER A CA 1
ATOM 1625 C C . SER A 1 210 ? 22.633 -29.669 44.740 1.00 39.55 210 SER A C 1
ATOM 1626 O O . SER A 1 210 ? 22.782 -30.868 44.981 1.00 39.58 210 SER A O 1
ATOM 1629 N N . GLU A 1 211 ? 23.002 -29.101 43.597 1.00 39.73 211 GLU A N 1
ATOM 1630 C CA . GLU A 1 211 ? 23.610 -29.858 42.509 1.00 40.00 211 GLU A CA 1
ATOM 1631 C C . GLU A 1 211 ? 24.999 -30.395 42.851 1.00 40.03 211 GLU A C 1
ATOM 1632 O O . GLU A 1 211 ? 25.287 -31.568 42.617 1.00 40.11 211 GLU A O 1
ATOM 1638 N N . LYS A 1 212 ? 25.847 -29.524 43.395 1.00 40.11 212 LYS A N 1
ATOM 1639 C CA . LYS A 1 212 ? 27.224 -29.862 43.770 1.00 40.14 212 LYS A CA 1
ATOM 1640 C C . LYS A 1 212 ? 27.461 -31.351 44.010 1.00 40.13 212 LYS A C 1
ATOM 1641 O O . LYS A 1 212 ? 26.726 -31.995 44.761 1.00 40.13 212 LYS A O 1
ATOM 1647 N N . LYS A 1 213 ? 28.498 -31.889 43.375 1.00 40.04 213 LYS A N 1
ATOM 1648 C CA . LYS A 1 213 ? 28.836 -33.299 43.517 1.00 39.92 213 LYS A CA 1
ATOM 1649 C C . LYS A 1 213 ? 30.339 -33.514 43.383 1.00 39.89 213 LYS A C 1
ATOM 1650 O O . LYS A 1 213 ? 30.918 -34.174 44.275 1.00 39.80 213 LYS A O 1
#

InterPro domains:
  IPR001352 Ribonuclease HII/HIII [PTHR10954] (3-215)
  IPR004649 Ribonuclease H2, subunit A [TIGR00729] (3-205)
  IPR012337 Ribonuclease H-like superfamily [SSF53098] (2-209)
  IPR020787 Ribonuclease HII, archaea [MF_00052_A] (2-206)
  IPR023160 Ribonuclease HII, helix-loop-helix cap domain superfamily [G3DSA:1.10.10.460] (162-206)
  IPR024567 Ribonuclease HII/HIII domain [PF01351] (4-200)
  IPR024567 Ribonuclease HII/HIII domain [PS51975] (1-210)
  IPR036397 Ribonuclease H superfamily [G3DSA:3.30.420.10] (2-161)

Solvent-accessible surface area: 10610 Å² total; per-residue (Å²): 116,61,21,0,0,0,7,18,12,4,90,36,0,0,0,1,6,0,0,0,0,0,0,0,0,28,77,135,21,52,77,88,0,66,137,44,52,1,52,80,6,152,104,39,84,84,167,143,19,67,149,16,12,84,102,0,48,68,23,21,58,16,89,24,48,45,89,17,55,17,109,68,0,40,93,76,183,27,79,44,82,101,10,2,11,48,6,1,2,101,0,0,41,72,8,165,37,73,2,66,23,0,49,0,13,6,26,16,140,49,53,126,104,0,20,123,65,0,27,128,121,22,111,34,170,33,109,18,45,10,82,74,132,0,30,60,78,44,54,6,0,5,0,0,26,5,0,0,68,6,17,4,30,109,14,7,95,56,30,58,154,127,55,35,95,0,3,46,0,65,36,104,22,98,132,0,80,41,26,0,34,71,45,32,90,134,110,50,104,38,1,108,11,20,0,86,54,17,123,12,12,58,124,3,16,121,69,0,91,92,88,104,168

CATH classification: 3.30.420.10 (+1 more: 1.10.10.460)

Sequence (213 aa):
MKIAGIDEAGRGPVIGPMVIAAVVVDENSLPKLEELKVRDSKKLTPKRREKLFNEILGVLDDYVILELPPDVIGSREGTLNEFEVENFAKALNSLKVKPDVIYADAADVDEERFARELGERLNFEAEVVAKHKADDIFPVVSAASILAKVTRDRAVEKLKEEYGEIGSGYPSDPRTRAFLENYYREHGEFPPIVRKGWKTLKKIAEKVESEKK